Protein AF-A0A925AZR2-F1 (afdb_monomer_lite)

Sequence (250 aa):
MRPSFVAVFFSLTGCTANLPIDEETVVTCSRDAECPNGLICVNGQRCAAAERVDTAGLTLSTPADQALLPIAEPVVFAWSGVAGALRYHLVVATDGGFIDTVIDTRELTTSYTSNLPEGTYYWRVVSDLTDSSAVNQTRRFGVVSDAIYVYCADQDCRSADDNLGTAALPFKTISRAISAALGSGATTVRVAKRPNDMPYDEPIYVQPGFTLSGGYTSDFASQSGRTSVALADIALSAAFIVRPSWVEHF

Secondary structure (DSSP, 8-state):
----------------S---S-S-------TT-PPGGG-EEETTTEEE-------TT--EEESPTTEEEETTS-EEEEEPPPTT--EEEEEEESSTTS-SEEEEEEEE-SEEEE---SEEEEEEEEEEETTEEEEPPPEEEEEESSEEEE---SS-TTS-----SSSSS-BS-HHHHHHHHHHHT--EEEEEPPGGG--B-S-----TT-EEEEEE-TTSS-B-SS-EEEGGGS-TT----B-TTTTS--

Foldseek 3Di:
DDDDDDDDDDDDPDDDDDDDPPDDPFPQADPPRDDPPQFDQDPRTHTDRPPPLPLPWKDWDPPDFLAEAELVDKGKTFITDRPQFQKKWKWKAQDPVSPHTPDTDIRHDGMDIGRDPFGKMKMWMWTDHPVDIDIDDIGMYGYDHQEFEEDDQDPDLPPDQSFNRGLVGHRSAPQVSQVNSVRHVHQEYEYAAYPPQDWRQDFDFHDQSHKYFYQAHSSSPDGDAPTIDRCVPPDRDDGDTGTNPPHPDD

Radius of gyration: 31.49 Å; chains: 1; bounding box: 114×40×61 Å

pLDDT: mean 75.31, std 21.16, range [29.69, 98.12]

Structure (mmCIF, N/CA/C/O backbone):
data_AF-A0A925AZR2-F1
#
_entry.id   AF-A0A925AZR2-F1
#
loop_
_atom_site.group_PDB
_atom_site.id
_atom_site.type_symbol
_atom_site.label_atom_id
_atom_site.label_alt_id
_atom_site.label_comp_id
_atom_site.label_asym_id
_atom_site.label_entity_id
_atom_site.label_seq_id
_atom_site.pdbx_PDB_ins_code
_atom_site.Cartn_x
_atom_site.Cartn_y
_atom_site.Cartn_z
_atom_site.occupancy
_atom_site.B_iso_or_equiv
_atom_site.auth_seq_id
_atom_site.auth_comp_id
_atom_site.auth_asym_id
_atom_site.auth_atom_id
_atom_site.pdbx_PDB_model_num
ATOM 1 N N . MET A 1 1 ? 93.994 -7.604 -21.883 1.00 34.97 1 MET A N 1
ATOM 2 C CA . MET A 1 1 ? 93.260 -8.728 -21.263 1.00 34.97 1 MET A CA 1
ATOM 3 C C . MET A 1 1 ? 91.776 -8.525 -21.515 1.00 34.97 1 MET A C 1
ATOM 5 O O . MET A 1 1 ? 91.244 -7.503 -21.115 1.00 34.97 1 MET A O 1
ATOM 9 N N . ARG A 1 2 ? 91.143 -9.450 -22.239 1.00 38.38 2 ARG A N 1
ATOM 10 C CA . ARG A 1 2 ? 89.685 -9.584 -22.373 1.00 38.38 2 ARG A CA 1
ATOM 11 C C . ARG A 1 2 ? 89.293 -10.890 -21.680 1.00 38.38 2 ARG A C 1
ATOM 13 O O . ARG A 1 2 ? 90.005 -11.869 -21.905 1.00 38.38 2 ARG A O 1
ATOM 20 N N . PRO A 1 3 ? 88.164 -10.954 -20.965 1.00 35.25 3 PRO A N 1
ATOM 21 C CA . PRO A 1 3 ? 87.430 -12.196 -20.836 1.00 35.25 3 PRO A CA 1
ATOM 22 C C . PRO A 1 3 ? 86.113 -12.108 -21.612 1.00 35.25 3 PRO A C 1
ATOM 24 O O . PRO A 1 3 ? 85.343 -11.157 -21.493 1.00 35.25 3 PRO A O 1
ATOM 27 N N . SER A 1 4 ? 85.898 -13.124 -22.436 1.00 41.03 4 SER A N 1
ATOM 28 C CA . SER A 1 4 ? 84.618 -13.481 -23.033 1.00 41.03 4 SER A CA 1
ATOM 29 C C . SER A 1 4 ? 83.706 -14.071 -21.956 1.00 41.03 4 SER A C 1
ATOM 31 O O . SER A 1 4 ? 84.179 -14.889 -21.170 1.00 41.03 4 SER A O 1
ATOM 33 N N . PHE A 1 5 ? 82.411 -13.743 -21.957 1.00 33.47 5 PHE A N 1
ATOM 34 C CA . PHE A 1 5 ? 81.408 -14.496 -21.198 1.00 33.47 5 PHE A CA 1
ATOM 35 C C . PHE A 1 5 ? 80.177 -14.810 -22.058 1.00 33.47 5 PHE A C 1
ATOM 37 O O . PHE A 1 5 ? 79.386 -13.948 -22.419 1.00 33.47 5 PHE A O 1
ATOM 44 N N . VAL A 1 6 ? 80.152 -16.085 -22.447 1.00 31.80 6 VAL A N 1
ATOM 45 C CA . VAL A 1 6 ? 79.048 -17.037 -22.638 1.00 31.80 6 VAL A CA 1
ATOM 46 C C . VAL A 1 6 ? 77.620 -16.477 -22.569 1.00 31.80 6 VAL A C 1
ATOM 48 O O . VAL A 1 6 ? 77.141 -16.075 -21.513 1.00 31.80 6 VAL A O 1
ATOM 51 N N . ALA A 1 7 ? 76.907 -16.588 -23.693 1.00 37.38 7 ALA A N 1
ATOM 52 C CA . ALA A 1 7 ? 75.453 -16.539 -23.742 1.00 37.38 7 ALA A CA 1
ATOM 53 C C . ALA A 1 7 ? 74.874 -17.846 -23.182 1.00 37.38 7 ALA A C 1
ATOM 55 O O . ALA A 1 7 ? 75.213 -18.931 -23.657 1.00 37.38 7 ALA A O 1
ATOM 56 N N . VAL A 1 8 ? 73.983 -17.738 -22.198 1.00 31.69 8 VAL A N 1
ATOM 57 C CA . VAL A 1 8 ? 73.139 -18.849 -21.755 1.00 31.69 8 VAL A CA 1
ATOM 58 C C . VAL A 1 8 ? 71.724 -18.564 -22.247 1.00 31.69 8 VAL A C 1
ATOM 60 O O . VAL A 1 8 ? 71.055 -17.662 -21.752 1.00 31.69 8 VAL A O 1
ATOM 63 N N . PHE A 1 9 ? 71.282 -19.330 -23.243 1.00 34.16 9 PHE A N 1
ATOM 64 C CA . PHE A 1 9 ? 69.873 -19.425 -23.603 1.00 34.16 9 PHE A CA 1
ATOM 65 C C . PHE A 1 9 ? 69.198 -20.389 -22.629 1.00 34.16 9 PHE A C 1
ATOM 67 O O . PHE A 1 9 ? 69.491 -21.584 -22.649 1.00 34.16 9 PHE A O 1
ATOM 74 N N . PHE A 1 10 ? 68.272 -19.883 -21.816 1.00 31.95 10 PHE A N 1
ATOM 75 C CA . PHE A 1 10 ? 67.222 -20.713 -21.238 1.00 31.95 10 PHE A CA 1
ATOM 76 C C . PHE A 1 10 ? 65.893 -20.361 -21.898 1.00 31.95 10 PHE A C 1
ATOM 78 O O . PHE A 1 10 ? 65.351 -19.270 -21.750 1.00 31.95 10 PHE A O 1
ATOM 85 N N . SER A 1 11 ? 65.422 -21.330 -22.677 1.00 44.34 11 SER A N 1
ATOM 86 C CA . SER A 1 11 ? 64.046 -21.476 -23.117 1.00 44.34 11 SER A CA 1
ATOM 87 C C . SER A 1 11 ? 63.155 -21.719 -21.902 1.00 44.34 11 SER A C 1
ATOM 89 O O . SER A 1 11 ? 63.442 -22.625 -21.122 1.00 44.34 11 SER A O 1
ATOM 91 N N . LEU A 1 12 ? 62.081 -20.932 -21.823 1.00 35.31 12 LEU A N 1
ATOM 92 C CA . LEU A 1 12 ? 60.767 -21.146 -21.199 1.00 35.31 12 LEU A CA 1
ATOM 93 C C . LEU A 1 12 ? 60.331 -19.827 -20.561 1.00 35.31 12 LEU A C 1
ATOM 95 O O . LEU A 1 12 ? 60.730 -19.464 -19.458 1.00 35.31 12 LEU A O 1
ATOM 99 N N . THR A 1 13 ? 59.521 -19.103 -21.326 1.00 40.88 13 THR A N 1
ATOM 100 C CA . THR A 1 13 ? 58.926 -17.801 -21.031 1.00 40.88 13 THR A CA 1
ATOM 101 C C . THR A 1 13 ? 57.884 -17.936 -19.914 1.00 40.88 13 THR A C 1
ATOM 103 O O . THR A 1 13 ? 56.682 -17.904 -20.147 1.00 40.88 13 THR A O 1
ATOM 106 N N . GLY A 1 14 ? 5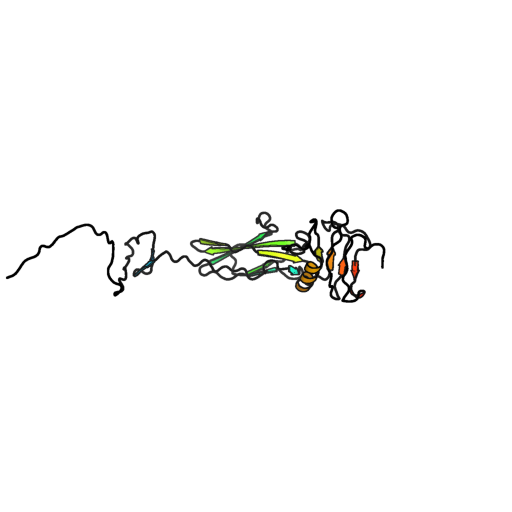8.353 -18.152 -18.688 1.00 31.89 14 GLY A N 1
ATOM 107 C CA . GLY A 1 14 ? 57.585 -18.007 -17.457 1.00 31.89 14 GLY A CA 1
ATOM 108 C C . GLY A 1 14 ? 58.053 -16.747 -16.745 1.00 31.89 14 GLY A C 1
ATOM 109 O O . GLY A 1 14 ? 59.074 -16.762 -16.064 1.00 31.89 14 GLY A O 1
ATOM 110 N N . CYS A 1 15 ? 57.338 -15.638 -16.927 1.00 30.27 15 CYS A N 1
ATOM 111 C CA . CYS A 1 15 ? 57.591 -14.421 -16.165 1.00 30.27 15 CYS A CA 1
ATOM 112 C C . CYS A 1 15 ? 57.165 -14.637 -14.710 1.00 30.27 15 CYS A C 1
ATOM 114 O O . CYS A 1 15 ? 55.981 -14.574 -14.389 1.00 30.27 15 CYS A O 1
ATOM 116 N N . THR A 1 16 ? 58.132 -14.815 -13.815 1.00 34.38 16 THR A N 1
ATOM 117 C CA . THR A 1 16 ? 57.958 -14.455 -12.408 1.00 34.38 16 THR A CA 1
ATOM 118 C C . THR A 1 16 ? 59.068 -13.517 -11.961 1.00 34.38 16 THR A C 1
ATOM 120 O O . THR A 1 16 ? 60.233 -13.900 -11.916 1.00 34.38 16 THR A O 1
ATOM 123 N N . ALA A 1 17 ? 58.605 -12.341 -11.540 1.00 37.72 17 ALA A N 1
ATOM 124 C CA . ALA A 1 17 ? 59.130 -11.467 -10.498 1.00 37.72 17 ALA A CA 1
ATOM 125 C C . ALA A 1 17 ? 60.172 -10.382 -10.841 1.00 37.72 17 ALA A C 1
ATOM 127 O O . ALA A 1 17 ? 61.294 -10.639 -11.260 1.00 37.72 17 ALA A O 1
ATOM 128 N N . ASN A 1 18 ? 59.755 -9.172 -10.444 1.00 43.28 18 ASN A N 1
ATOM 129 C CA . ASN A 1 18 ? 60.517 -8.006 -10.003 1.00 43.28 18 ASN A CA 1
ATOM 130 C C . ASN A 1 18 ? 61.401 -7.281 -11.019 1.00 43.28 18 ASN A C 1
ATOM 132 O O . ASN A 1 18 ? 62.609 -7.488 -11.090 1.00 43.28 18 ASN A O 1
ATOM 136 N N . LEU A 1 19 ? 60.788 -6.286 -11.666 1.00 37.66 19 LEU A N 1
ATOM 137 C CA . LEU A 1 19 ? 61.475 -5.105 -12.180 1.00 37.66 19 LEU A CA 1
ATOM 138 C C . LEU A 1 19 ? 60.847 -3.830 -11.584 1.00 37.66 19 LEU A C 1
ATOM 140 O O . LEU A 1 19 ? 59.671 -3.852 -11.212 1.00 37.66 19 LEU A O 1
ATOM 144 N N . PRO A 1 20 ? 61.646 -2.761 -11.409 1.00 31.97 20 PRO A N 1
ATOM 145 C CA . PRO A 1 20 ? 61.254 -1.562 -10.682 1.00 31.97 20 PRO A CA 1
ATOM 146 C C . PRO A 1 20 ? 60.180 -0.769 -11.436 1.00 31.97 20 PRO A C 1
ATOM 148 O O . PRO A 1 20 ? 60.161 -0.723 -12.662 1.00 31.97 20 PRO A O 1
ATOM 151 N N . ILE A 1 21 ? 59.289 -0.163 -10.655 1.00 41.38 21 ILE A N 1
ATOM 152 C CA . ILE A 1 21 ? 58.216 0.752 -11.056 1.00 41.38 21 ILE A CA 1
ATOM 153 C C . ILE A 1 21 ? 58.784 2.027 -11.689 1.00 41.38 21 ILE A C 1
ATOM 155 O O . ILE A 1 21 ? 58.899 3.026 -11.002 1.00 41.38 21 ILE A O 1
ATOM 159 N N . ASP A 1 22 ? 59.162 1.975 -12.963 1.00 36.53 22 ASP A N 1
ATOM 160 C CA . ASP A 1 22 ? 59.294 3.140 -13.849 1.00 36.53 22 ASP A CA 1
ATOM 161 C C . ASP A 1 22 ? 59.435 2.644 -15.298 1.00 36.53 22 ASP A C 1
ATOM 163 O O . ASP A 1 22 ? 60.533 2.476 -15.814 1.00 36.53 22 ASP A O 1
ATOM 167 N N . GLU A 1 23 ? 58.302 2.285 -15.902 1.00 38.81 23 GLU A N 1
ATOM 168 C CA . GLU A 1 23 ? 57.926 2.513 -17.307 1.00 38.81 23 GLU A CA 1
ATOM 169 C C . GLU A 1 23 ? 56.678 1.675 -17.619 1.00 38.81 23 GLU A C 1
ATOM 171 O O . GLU A 1 23 ? 56.595 0.471 -17.368 1.00 38.81 23 GLU A O 1
ATOM 176 N N . GLU A 1 24 ? 55.664 2.361 -18.128 1.00 43.19 24 GLU A N 1
ATOM 177 C CA . GLU A 1 24 ? 54.333 1.872 -18.456 1.00 43.19 24 GLU A CA 1
ATOM 178 C C . GLU A 1 24 ? 54.406 0.752 -19.508 1.00 43.19 24 GLU A C 1
ATOM 180 O O . GLU A 1 24 ? 54.398 0.984 -20.716 1.00 43.19 24 GLU A O 1
ATOM 185 N N . THR A 1 25 ? 54.494 -0.502 -19.058 1.00 41.38 25 THR A N 1
ATOM 186 C CA . THR A 1 25 ? 54.399 -1.667 -19.943 1.00 41.38 25 THR A CA 1
ATOM 187 C C . THR A 1 25 ? 52.932 -1.854 -20.319 1.00 41.38 25 THR A C 1
ATOM 189 O O . THR A 1 25 ? 52.180 -2.587 -19.678 1.00 41.38 25 THR A O 1
ATOM 192 N N . VAL A 1 26 ? 52.498 -1.140 -21.359 1.00 44.09 26 VAL A N 1
ATOM 193 C CA . VAL A 1 26 ? 51.196 -1.353 -21.994 1.00 44.09 26 VAL A CA 1
ATOM 194 C C . VAL A 1 26 ? 51.211 -2.751 -22.605 1.00 44.09 26 VAL A C 1
ATOM 196 O O . VAL A 1 26 ? 51.826 -2.988 -23.643 1.00 44.09 26 VAL A O 1
ATOM 199 N N . VAL A 1 27 ? 50.560 -3.705 -21.940 1.00 46.31 27 VAL A N 1
ATOM 200 C CA . VAL A 1 27 ? 50.315 -5.038 -22.496 1.00 46.31 27 VAL A CA 1
ATOM 201 C C . VAL A 1 27 ? 49.337 -4.875 -23.661 1.00 46.31 27 VAL A C 1
ATOM 203 O O . VAL A 1 27 ? 48.125 -4.813 -23.460 1.00 46.31 27 VAL A O 1
ATOM 206 N N . THR A 1 28 ? 49.861 -4.773 -24.882 1.00 48.91 28 THR A N 1
ATOM 207 C CA . THR A 1 28 ? 49.059 -4.734 -26.107 1.00 48.91 28 THR A CA 1
ATOM 208 C C . THR A 1 28 ? 48.456 -6.114 -26.352 1.00 48.91 28 THR A C 1
ATOM 210 O O . THR A 1 28 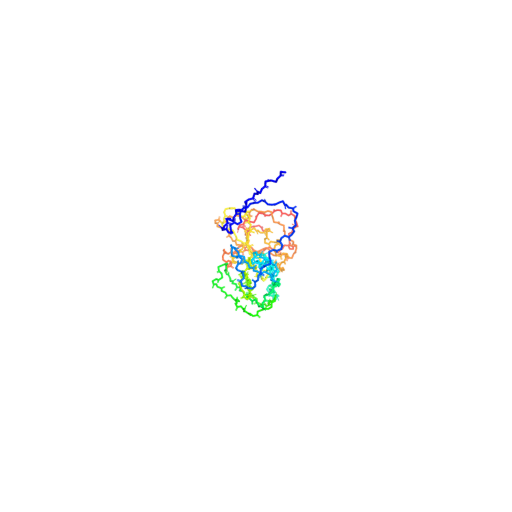? 49.115 -7.045 -26.810 1.00 48.91 28 THR A O 1
ATOM 213 N N . CYS A 1 29 ? 47.182 -6.278 -26.012 1.00 57.12 29 CYS A N 1
ATOM 214 C CA . CYS A 1 29 ? 46.428 -7.467 -26.385 1.00 57.12 29 CYS A CA 1
ATOM 215 C C . CYS A 1 29 ? 45.926 -7.316 -27.833 1.00 57.12 29 CYS A C 1
ATOM 217 O O . CYS A 1 29 ? 45.324 -6.308 -28.196 1.00 57.12 29 CYS A O 1
ATOM 219 N N . SER A 1 30 ? 46.210 -8.305 -28.684 1.00 57.34 30 SER A N 1
ATOM 220 C CA . SER A 1 30 ? 45.640 -8.405 -30.036 1.00 57.34 30 SER A CA 1
ATOM 221 C C . SER A 1 30 ? 44.310 -9.161 -29.983 1.00 57.34 30 SER A C 1
ATOM 223 O O . SER A 1 30 ? 44.065 -9.900 -29.033 1.00 57.34 30 SER A O 1
ATOM 225 N N . ARG A 1 31 ? 43.472 -9.031 -31.021 1.00 53.44 31 ARG A N 1
ATOM 226 C CA . ARG A 1 31 ? 42.186 -9.747 -31.161 1.00 53.44 31 ARG A CA 1
ATOM 227 C C . ARG A 1 31 ? 42.306 -11.275 -31.018 1.00 53.44 31 ARG A C 1
ATOM 229 O O . ARG A 1 31 ? 41.309 -11.912 -30.704 1.00 53.44 31 ARG A O 1
ATOM 236 N N . ASP A 1 32 ? 43.516 -11.810 -31.189 1.00 52.03 32 ASP A N 1
ATOM 237 C CA . ASP A 1 32 ? 43.836 -13.241 -31.142 1.00 52.03 32 ASP A CA 1
ATOM 238 C C . ASP A 1 32 ? 44.660 -13.659 -29.903 1.00 52.03 32 ASP A C 1
ATOM 240 O O . ASP A 1 32 ? 45.053 -14.817 -29.787 1.00 52.03 32 ASP A O 1
ATOM 244 N N . ALA A 1 33 ? 44.968 -12.733 -28.983 1.00 56.75 33 ALA A N 1
ATOM 245 C CA . ALA A 1 33 ? 45.729 -13.029 -27.768 1.00 56.75 33 ALA A CA 1
ATOM 246 C C . ALA A 1 33 ? 44.784 -13.193 -26.568 1.00 56.75 33 ALA A C 1
ATOM 248 O O . ALA A 1 33 ? 44.147 -12.236 -26.125 1.00 56.75 33 ALA A O 1
ATOM 249 N N . GLU A 1 34 ? 44.710 -14.410 -26.030 1.00 59.94 34 GLU A N 1
ATOM 250 C CA . GLU A 1 34 ? 43.922 -14.729 -24.839 1.00 59.94 34 GLU A CA 1
ATOM 251 C C . GLU A 1 34 ? 44.525 -14.038 -23.609 1.00 59.94 34 GLU A C 1
ATOM 253 O O . GLU A 1 34 ? 45.669 -14.287 -23.221 1.00 59.94 34 GLU A O 1
ATOM 258 N N . CYS A 1 35 ? 43.758 -13.147 -22.980 1.00 63.19 35 CYS A N 1
ATOM 259 C CA . CYS A 1 35 ? 44.166 -12.563 -21.712 1.00 63.19 35 CYS A CA 1
ATOM 260 C C . CYS A 1 35 ? 44.113 -13.646 -20.609 1.00 63.19 35 CYS A C 1
ATOM 262 O O . CYS A 1 35 ? 43.113 -14.362 -20.489 1.00 63.19 35 CYS A O 1
ATOM 264 N N . PRO A 1 36 ? 45.156 -13.779 -19.772 1.00 64.56 36 PRO A N 1
ATOM 265 C CA . PRO A 1 36 ? 45.187 -14.781 -18.712 1.00 64.56 36 PRO A CA 1
ATOM 266 C C . PRO A 1 36 ? 44.113 -14.516 -17.647 1.00 64.56 36 PRO A C 1
ATOM 268 O O . PRO A 1 36 ? 43.685 -13.381 -17.442 1.00 64.56 36 PRO A O 1
ATOM 271 N N . ASN A 1 37 ? 43.708 -15.569 -16.930 1.00 66.06 37 ASN A N 1
ATOM 272 C CA . ASN A 1 37 ? 42.769 -15.502 -15.799 1.00 66.06 37 ASN A CA 1
ATOM 273 C C . ASN A 1 37 ? 41.364 -14.957 -16.138 1.00 66.06 37 ASN A C 1
ATOM 275 O O . ASN A 1 37 ? 40.723 -14.343 -15.288 1.00 66.06 37 ASN A O 1
ATOM 279 N N . GLY A 1 38 ? 40.871 -15.185 -17.363 1.00 62.88 38 GLY A N 1
ATOM 280 C CA . GLY A 1 38 ? 39.491 -14.846 -17.749 1.00 62.88 38 GLY A CA 1
ATOM 281 C C . GLY A 1 38 ? 39.222 -13.348 -17.939 1.00 62.88 38 GLY A C 1
ATOM 282 O O . GLY A 1 38 ? 38.072 -12.916 -17.888 1.00 62.88 38 GLY A O 1
ATOM 283 N N . LEU A 1 39 ? 40.272 -12.549 -18.128 1.00 67.44 39 LEU A N 1
ATOM 284 C CA . LEU A 1 39 ? 40.182 -11.130 -18.479 1.00 67.44 39 LEU A CA 1
ATOM 285 C C . LEU A 1 39 ? 39.824 -10.969 -19.973 1.00 67.44 39 LEU A C 1
ATOM 287 O O . LEU A 1 39 ? 40.023 -11.891 -20.762 1.00 67.44 39 LEU A O 1
ATOM 291 N N . ILE A 1 40 ? 39.329 -9.797 -20.381 1.00 70.12 40 ILE A N 1
ATOM 292 C CA . ILE A 1 40 ? 39.042 -9.478 -21.791 1.00 70.12 40 ILE A CA 1
ATOM 293 C C . ILE A 1 40 ? 39.955 -8.361 -22.304 1.00 70.12 40 ILE A C 1
ATOM 295 O O . ILE A 1 40 ? 40.368 -7.472 -21.556 1.00 70.12 40 ILE A O 1
ATOM 299 N N . CYS A 1 41 ? 40.259 -8.398 -23.601 1.00 66.19 41 CYS A N 1
ATOM 300 C CA . CYS A 1 41 ? 41.019 -7.349 -24.269 1.00 66.19 41 CYS A CA 1
ATOM 301 C C . CYS A 1 41 ? 40.115 -6.146 -24.581 1.00 66.19 41 CYS A C 1
ATOM 303 O O . CYS A 1 41 ? 39.207 -6.239 -25.407 1.00 66.19 41 CYS A O 1
ATOM 305 N N . VAL A 1 42 ? 40.365 -5.003 -23.939 1.00 67.31 42 VAL A N 1
ATOM 306 C CA . VAL A 1 42 ? 39.595 -3.764 -24.125 1.00 67.31 42 VAL A CA 1
ATOM 307 C C . VAL A 1 42 ? 40.290 -2.885 -25.165 1.00 67.31 42 VAL A C 1
ATOM 309 O O . VAL A 1 42 ? 41.453 -2.512 -24.996 1.00 67.31 42 VAL A O 1
ATOM 312 N N . ASN A 1 43 ? 39.575 -2.559 -26.249 1.00 62.00 43 ASN A N 1
ATOM 313 C CA . ASN A 1 43 ? 40.016 -1.688 -27.352 1.00 62.00 43 ASN A CA 1
ATOM 314 C C . ASN A 1 43 ? 41.373 -2.053 -27.991 1.00 62.00 43 ASN A C 1
ATOM 316 O O . ASN A 1 43 ? 42.009 -1.199 -28.599 1.00 62.00 43 ASN A O 1
ATOM 320 N N . GLY A 1 44 ? 41.828 -3.307 -27.874 1.00 63.56 44 GLY A N 1
ATOM 321 C CA . GLY A 1 44 ? 43.111 -3.751 -28.439 1.00 63.56 44 GLY A CA 1
ATOM 322 C C . GLY A 1 44 ? 44.345 -3.187 -27.726 1.00 63.56 44 GLY A C 1
ATOM 323 O O . GLY A 1 44 ? 45.429 -3.161 -28.305 1.00 63.56 44 GLY A O 1
ATOM 324 N N . GLN A 1 45 ? 44.184 -2.668 -26.503 1.00 58.38 45 GLN A N 1
ATOM 325 C CA . GLN A 1 45 ? 45.246 -1.926 -25.813 1.00 58.38 45 GLN A CA 1
ATOM 326 C C . GLN A 1 45 ? 45.530 -2.411 -24.390 1.00 58.38 45 GLN A C 1
ATOM 328 O O . GLN A 1 45 ? 46.632 -2.177 -23.905 1.00 58.38 45 GLN A O 1
ATOM 333 N N . ARG A 1 46 ? 44.577 -3.067 -23.710 1.00 71.19 46 ARG A N 1
ATOM 334 C CA . ARG A 1 46 ? 44.781 -3.570 -22.340 1.00 71.19 46 ARG A CA 1
ATOM 335 C C . ARG A 1 46 ? 43.908 -4.779 -22.007 1.00 71.19 46 ARG A C 1
ATOM 337 O O . ARG A 1 46 ? 42.736 -4.809 -22.375 1.00 71.19 46 ARG A O 1
ATOM 344 N N . CYS A 1 47 ? 44.453 -5.726 -21.244 1.00 68.56 47 CYS A N 1
ATOM 345 C CA . CYS A 1 47 ? 43.662 -6.761 -20.575 1.00 68.56 47 CYS A CA 1
ATOM 346 C C . CYS A 1 47 ? 43.051 -6.175 -19.298 1.00 68.56 47 CYS A C 1
ATOM 348 O O . CYS A 1 47 ? 43.777 -5.750 -18.400 1.00 68.56 47 CYS A O 1
ATOM 350 N N . ALA A 1 48 ? 41.726 -6.156 -19.211 1.00 65.69 48 ALA A N 1
ATOM 351 C CA . ALA A 1 48 ? 41.001 -5.745 -18.015 1.00 65.69 48 ALA A CA 1
ATOM 352 C C . ALA A 1 48 ? 40.022 -6.848 -17.615 1.00 65.69 48 ALA A C 1
ATOM 354 O O . ALA A 1 48 ? 39.629 -7.671 -18.447 1.00 65.69 48 ALA A O 1
ATOM 355 N N . ALA A 1 49 ? 39.603 -6.869 -16.347 1.00 62.56 49 ALA A N 1
ATOM 356 C CA . ALA A 1 49 ? 38.400 -7.619 -16.007 1.00 62.56 49 ALA A CA 1
ATOM 357 C C . ALA A 1 49 ? 37.303 -7.120 -16.947 1.00 62.56 49 ALA A C 1
ATOM 359 O O . ALA A 1 49 ? 37.277 -5.914 -17.212 1.00 62.56 49 ALA A O 1
ATOM 360 N N . ALA A 1 50 ? 36.460 -8.018 -17.480 1.00 57.91 50 ALA A N 1
ATOM 361 C CA . ALA A 1 50 ? 35.247 -7.576 -18.155 1.00 57.91 50 ALA A CA 1
ATOM 362 C C . ALA A 1 50 ? 34.639 -6.530 -17.240 1.00 57.91 50 ALA A C 1
ATOM 364 O O . ALA A 1 50 ? 34.399 -6.835 -16.067 1.00 57.91 50 ALA A O 1
ATOM 365 N N . GLU A 1 51 ? 34.588 -5.284 -17.722 1.00 53.25 51 GLU A N 1
ATOM 366 C CA . GLU A 1 51 ? 34.041 -4.190 -16.947 1.00 53.25 51 GLU A CA 1
ATOM 367 C C . GLU A 1 51 ? 32.668 -4.710 -16.587 1.00 53.25 51 GLU A C 1
ATOM 369 O O . GLU A 1 51 ? 31.848 -4.964 -17.473 1.00 53.25 51 GLU A O 1
ATOM 374 N N . ARG A 1 52 ? 32.481 -5.063 -15.308 1.00 49.62 52 ARG A N 1
ATOM 375 C CA . ARG A 1 52 ? 31.152 -5.382 -14.832 1.00 49.62 52 ARG A CA 1
ATOM 376 C C . ARG A 1 52 ? 30.411 -4.130 -15.225 1.00 49.62 52 ARG A C 1
ATOM 378 O O . ARG A 1 52 ? 30.763 -3.068 -14.716 1.00 49.62 52 ARG A O 1
ATOM 385 N N . VAL A 1 53 ? 29.492 -4.242 -16.187 1.00 46.97 53 VAL A N 1
ATOM 386 C CA . VAL A 1 53 ? 28.462 -3.228 -16.354 1.00 46.97 53 VAL A CA 1
ATOM 387 C C . VAL A 1 53 ? 28.009 -3.014 -14.932 1.00 46.97 53 VAL A C 1
ATOM 389 O O . VAL A 1 53 ? 27.590 -3.979 -14.288 1.00 46.97 53 VAL A O 1
ATOM 392 N N . ASP A 1 54 ? 28.303 -1.839 -14.387 1.00 48.03 54 ASP A N 1
ATOM 393 C CA . ASP A 1 54 ? 28.025 -1.588 -12.994 1.00 48.03 54 ASP A CA 1
ATOM 394 C C . ASP A 1 54 ? 26.503 -1.566 -12.917 1.00 48.03 54 ASP A C 1
ATOM 396 O O . ASP A 1 54 ? 25.842 -0.578 -13.221 1.00 48.03 54 ASP A O 1
ATOM 400 N N . THR A 1 55 ? 25.918 -2.733 -12.643 1.00 48.81 55 THR A N 1
ATOM 401 C CA . THR A 1 55 ? 24.476 -2.939 -12.540 1.00 48.81 55 THR A CA 1
ATOM 402 C C . THR A 1 55 ? 23.926 -2.239 -11.296 1.00 48.81 55 THR A C 1
ATOM 404 O O . THR A 1 55 ? 22.729 -2.318 -11.021 1.00 48.81 55 THR A O 1
ATOM 407 N N . ALA A 1 56 ? 24.768 -1.517 -10.547 1.00 58.62 56 ALA A N 1
ATOM 408 C CA . ALA A 1 56 ? 24.367 -0.532 -9.560 1.00 58.62 56 ALA A CA 1
ATOM 409 C C . ALA A 1 56 ? 23.738 0.692 -10.254 1.00 58.62 56 ALA A C 1
ATOM 411 O O . ALA A 1 56 ? 24.345 1.750 -10.375 1.00 58.62 56 ALA A O 1
ATOM 412 N N . GLY A 1 57 ? 22.502 0.554 -10.734 1.00 67.12 57 GLY A N 1
ATOM 413 C CA . GLY A 1 57 ? 21.840 1.662 -11.431 1.00 67.12 57 GLY A CA 1
ATOM 414 C C . GLY A 1 57 ? 20.322 1.678 -11.372 1.00 67.12 57 GLY A C 1
ATOM 415 O O . GLY A 1 57 ? 19.729 2.745 -11.530 1.00 67.12 57 GLY A O 1
ATOM 416 N N . LEU A 1 58 ? 19.670 0.538 -11.121 1.00 85.00 58 LEU A N 1
ATOM 417 C CA . LEU A 1 58 ? 18.216 0.510 -11.007 1.00 85.00 58 LEU A CA 1
ATOM 418 C C . LEU A 1 58 ? 17.814 0.926 -9.591 1.00 85.00 58 LEU A C 1
ATOM 420 O O . LEU A 1 58 ? 18.097 0.232 -8.620 1.00 85.00 58 LEU A O 1
ATOM 424 N N . THR A 1 59 ? 17.109 2.045 -9.468 1.00 89.06 59 THR A N 1
ATOM 425 C CA . THR A 1 59 ? 16.553 2.574 -8.218 1.00 89.06 59 THR A CA 1
ATOM 426 C C . THR A 1 59 ? 15.060 2.778 -8.404 1.00 89.06 59 THR A C 1
ATOM 428 O O . THR A 1 59 ? 14.622 3.371 -9.386 1.00 89.06 59 THR A O 1
ATOM 431 N N . LEU A 1 60 ? 14.255 2.248 -7.487 1.00 93.06 60 LEU A N 1
ATOM 432 C CA . LEU A 1 60 ? 12.825 2.517 -7.483 1.00 93.06 60 LEU A CA 1
ATOM 433 C C . LEU A 1 60 ? 12.621 3.940 -6.949 1.00 93.06 60 LEU A C 1
ATOM 435 O O . LEU A 1 60 ? 13.276 4.353 -5.990 1.00 93.06 60 LEU A O 1
ATOM 439 N N . SER A 1 61 ? 11.741 4.715 -7.566 1.00 94.44 61 SER A N 1
ATOM 440 C CA . SER A 1 61 ? 11.475 6.102 -7.176 1.00 94.44 61 SER A CA 1
ATOM 441 C C . SER A 1 61 ? 10.111 6.198 -6.513 1.00 94.44 61 SER A C 1
ATOM 443 O O . SER A 1 61 ? 10.044 6.454 -5.311 1.00 94.44 61 SER A O 1
ATOM 445 N N . THR A 1 62 ? 9.046 5.889 -7.252 1.00 96.31 62 THR A N 1
ATOM 446 C CA . THR A 1 62 ? 7.670 5.884 -6.745 1.00 96.31 62 THR A CA 1
ATOM 447 C C . THR A 1 62 ? 6.976 4.569 -7.096 1.00 96.31 62 THR A C 1
ATOM 449 O O . THR A 1 62 ? 7.247 4.035 -8.168 1.00 96.31 62 THR A O 1
ATOM 452 N N . PRO A 1 63 ? 6.095 4.040 -6.233 1.00 96.44 63 PRO A N 1
ATOM 453 C CA . PRO A 1 63 ? 5.887 4.443 -4.840 1.00 96.44 63 PRO A CA 1
ATOM 454 C C . PRO A 1 63 ? 7.157 4.323 -3.975 1.00 96.44 63 PRO A C 1
ATOM 456 O O . PRO A 1 63 ? 8.031 3.483 -4.221 1.00 96.44 63 PRO A O 1
ATOM 459 N N . ALA A 1 64 ? 7.291 5.202 -2.977 1.00 94.06 64 ALA A N 1
ATOM 460 C CA . ALA A 1 64 ? 8.327 5.043 -1.958 1.00 94.06 64 ALA A CA 1
ATOM 461 C C . ALA A 1 64 ? 8.077 3.747 -1.171 1.00 94.06 64 ALA A C 1
ATOM 463 O O . ALA A 1 64 ? 6.941 3.268 -1.115 1.00 94.06 64 ALA A O 1
ATOM 464 N N . ASP A 1 65 ? 9.127 3.163 -0.591 1.00 93.12 65 ASP A N 1
ATOM 465 C CA . ASP A 1 65 ? 8.912 1.997 0.261 1.00 93.12 65 ASP A CA 1
ATOM 466 C C . ASP A 1 65 ? 8.056 2.383 1.471 1.00 93.12 65 ASP A C 1
ATOM 468 O O . ASP A 1 65 ? 8.231 3.454 2.052 1.00 93.12 65 ASP A O 1
ATOM 472 N N . GLN A 1 66 ? 7.101 1.519 1.796 1.00 91.94 66 GLN A N 1
ATOM 473 C CA . GLN A 1 66 ? 6.081 1.710 2.822 1.00 91.94 66 GLN A CA 1
ATOM 474 C C . GLN A 1 66 ? 5.185 2.946 2.634 1.00 91.94 66 GLN A C 1
ATOM 476 O O . GLN A 1 66 ? 4.555 3.404 3.587 1.00 91.94 66 GLN A O 1
ATOM 481 N N . ALA A 1 67 ? 5.084 3.481 1.413 1.00 93.12 67 ALA A N 1
ATOM 482 C CA . ALA A 1 67 ? 4.166 4.578 1.122 1.00 93.12 67 ALA A CA 1
ATOM 483 C C . ALA A 1 67 ? 2.701 4.168 1.343 1.00 93.12 67 ALA A C 1
ATOM 485 O O . ALA A 1 67 ? 2.319 3.030 1.070 1.00 93.12 67 ALA A O 1
ATOM 486 N N . LEU A 1 68 ? 1.876 5.125 1.767 1.00 93.88 68 LEU A N 1
ATOM 487 C CA . LEU A 1 68 ? 0.420 5.016 1.772 1.00 93.88 68 LEU A CA 1
ATOM 488 C C . LEU A 1 68 ? -0.153 6.018 0.785 1.00 93.88 68 LEU A C 1
ATOM 490 O O . LEU A 1 68 ? 0.060 7.221 0.929 1.00 93.88 68 LEU A O 1
ATOM 494 N N . LEU A 1 69 ? -0.851 5.509 -0.222 1.00 94.88 69 LEU A N 1
ATOM 495 C CA . LEU A 1 69 ? -1.382 6.296 -1.323 1.00 94.88 69 LEU A CA 1
ATOM 496 C C . LEU A 1 69 ? -2.914 6.347 -1.253 1.00 94.88 69 LEU A C 1
ATOM 498 O O . LEU A 1 69 ? -3.533 5.323 -0.948 1.00 94.88 69 LEU A O 1
ATOM 502 N N . PRO A 1 70 ? -3.535 7.497 -1.559 1.00 93.38 70 PRO A N 1
ATOM 503 C CA . PRO A 1 70 ? -4.985 7.596 -1.648 1.00 93.38 70 PRO A CA 1
ATOM 504 C C . PRO A 1 70 ? -5.506 6.831 -2.869 1.00 93.38 70 PRO A C 1
ATOM 506 O O . PRO A 1 70 ? -4.981 6.973 -3.970 1.00 93.38 70 PRO A O 1
ATOM 509 N N . ILE A 1 71 ? -6.596 6.082 -2.700 1.00 93.25 71 ILE A N 1
ATOM 510 C CA . ILE A 1 71 ? -7.271 5.350 -3.789 1.00 93.25 71 ILE A CA 1
ATOM 511 C C . ILE A 1 71 ? -7.850 6.274 -4.872 1.00 93.25 71 ILE A C 1
ATOM 513 O O . ILE A 1 71 ? -8.116 5.838 -5.988 1.00 93.25 71 ILE A O 1
ATOM 517 N N . ALA A 1 72 ? -8.081 7.546 -4.534 1.00 91.31 72 ALA A N 1
ATOM 518 C CA . ALA A 1 72 ? -8.642 8.536 -5.449 1.00 91.31 72 ALA A CA 1
ATOM 519 C C . ALA A 1 72 ? -7.691 8.891 -6.604 1.00 91.31 72 ALA A C 1
ATOM 521 O O . ALA A 1 72 ? -8.150 9.395 -7.626 1.00 91.31 72 ALA A O 1
ATOM 522 N N . GLU A 1 73 ? -6.395 8.609 -6.450 1.00 91.75 73 GLU A N 1
ATOM 523 C CA . GLU A 1 73 ? -5.367 8.928 -7.432 1.00 91.75 73 GLU A CA 1
ATOM 524 C C . GLU A 1 73 ? -4.750 7.652 -8.020 1.00 91.75 73 GLU A C 1
ATOM 526 O O . GLU A 1 73 ? -4.562 6.655 -7.313 1.00 91.75 73 GLU A O 1
ATOM 531 N N . PRO A 1 74 ? -4.386 7.660 -9.312 1.00 96.56 74 PRO A N 1
ATOM 532 C CA . PRO A 1 74 ? -3.693 6.535 -9.910 1.00 96.56 74 PRO A CA 1
ATOM 533 C C . PRO A 1 74 ? -2.295 6.372 -9.300 1.00 96.56 74 PRO A C 1
ATOM 535 O O . PRO A 1 74 ? -1.563 7.336 -9.064 1.00 96.56 74 PRO A O 1
ATOM 538 N N . VAL A 1 75 ? -1.872 5.124 -9.116 1.00 98.00 75 VAL A N 1
ATOM 539 C CA . VAL A 1 75 ? -0.533 4.805 -8.621 1.00 98.00 75 VAL A CA 1
ATOM 540 C C . VAL A 1 75 ? 0.477 4.990 -9.746 1.00 98.00 75 VAL A C 1
ATOM 542 O O . VAL A 1 75 ? 0.387 4.346 -10.795 1.00 98.00 75 VAL A O 1
ATOM 545 N N . VAL A 1 76 ? 1.463 5.859 -9.515 1.00 98.06 76 VAL A N 1
ATOM 546 C CA . VAL A 1 76 ? 2.570 6.108 -10.444 1.00 98.06 76 VAL A CA 1
ATOM 547 C C . VAL A 1 76 ? 3.792 5.306 -10.016 1.00 98.06 76 VAL A C 1
ATOM 549 O O . VAL A 1 76 ? 4.438 5.604 -9.007 1.00 98.06 76 VAL A O 1
ATOM 552 N N . PHE A 1 77 ? 4.134 4.312 -10.824 1.00 98.06 77 PHE A N 1
ATOM 553 C CA . PHE A 1 77 ? 5.375 3.563 -10.735 1.00 98.06 77 PHE A CA 1
ATOM 554 C C . PHE A 1 77 ? 6.457 4.278 -11.541 1.00 98.06 77 PHE A C 1
ATOM 556 O O . PHE A 1 77 ? 6.263 4.552 -12.724 1.00 98.06 77 PHE A O 1
ATOM 563 N N . ALA A 1 78 ? 7.594 4.571 -10.920 1.00 96.69 78 ALA A N 1
ATOM 564 C CA . ALA A 1 78 ? 8.737 5.197 -11.572 1.00 96.69 78 ALA A CA 1
ATOM 565 C C . ALA A 1 78 ? 10.049 4.646 -11.015 1.00 96.69 78 ALA A C 1
ATOM 567 O O . ALA A 1 78 ? 10.153 4.348 -9.822 1.00 96.69 78 ALA A O 1
ATOM 568 N N . TRP A 1 79 ? 11.052 4.520 -11.878 1.00 94.62 79 TRP A N 1
ATOM 569 C CA . TRP A 1 79 ? 12.382 4.017 -11.538 1.00 94.62 79 TRP A CA 1
ATOM 570 C C . TRP A 1 79 ? 13.461 4.692 -12.388 1.00 94.62 79 TRP A C 1
ATOM 572 O O . TRP A 1 79 ? 13.177 5.267 -13.440 1.00 94.62 79 TRP A O 1
ATOM 582 N N . SER A 1 80 ? 14.715 4.635 -11.942 1.00 90.94 80 SER A N 1
ATOM 583 C CA . SER A 1 80 ? 15.842 5.158 -12.716 1.00 90.94 80 SER A CA 1
ATOM 584 C C . SER A 1 80 ? 16.152 4.287 -13.929 1.00 90.94 80 SER A C 1
ATOM 586 O O . SER A 1 80 ? 16.044 3.060 -13.894 1.00 90.94 80 SER A O 1
ATOM 588 N N . GLY A 1 81 ? 16.575 4.943 -15.009 1.00 88.06 81 GLY A N 1
ATOM 589 C CA . GLY A 1 81 ? 17.103 4.254 -16.176 1.00 88.06 81 GLY A CA 1
ATOM 590 C C . GLY A 1 81 ? 18.457 3.605 -15.879 1.00 88.06 81 GLY A C 1
ATOM 591 O O . GLY A 1 81 ? 19.312 4.211 -15.238 1.00 88.06 81 GLY A O 1
ATOM 592 N N . VAL A 1 82 ? 18.660 2.391 -16.381 1.00 85.69 82 VAL A N 1
ATOM 593 C CA . VAL A 1 82 ? 19.934 1.671 -16.385 1.00 85.69 82 VAL A CA 1
ATOM 594 C C . VAL A 1 82 ? 20.588 1.848 -17.752 1.00 85.69 82 VAL A C 1
ATOM 596 O O . VAL A 1 82 ? 19.939 1.676 -18.786 1.00 85.69 82 VAL A O 1
ATOM 599 N N . ALA A 1 83 ? 21.875 2.197 -17.774 1.00 82.38 83 ALA A N 1
ATOM 600 C CA . ALA A 1 83 ? 22.626 2.312 -19.019 1.00 82.38 83 ALA A CA 1
ATOM 601 C C . ALA A 1 83 ? 22.637 0.965 -19.764 1.00 82.38 83 ALA A C 1
ATOM 603 O O . ALA A 1 83 ? 22.956 -0.068 -19.182 1.00 82.38 83 ALA A O 1
ATOM 604 N N . GLY A 1 84 ? 22.268 0.980 -21.046 1.00 79.00 84 GLY A N 1
ATOM 605 C CA . GLY A 1 84 ? 22.178 -0.229 -21.872 1.00 79.00 84 GLY A CA 1
ATOM 606 C C . GLY A 1 84 ? 20.866 -1.015 -21.745 1.00 79.00 84 GLY A C 1
ATOM 607 O O . GLY A 1 84 ? 20.663 -1.943 -22.522 1.00 79.00 84 GLY A O 1
ATOM 608 N N . ALA A 1 85 ? 19.954 -0.643 -20.837 1.00 83.25 85 ALA A N 1
ATOM 609 C CA . ALA A 1 85 ? 18.633 -1.268 -20.776 1.00 83.25 85 ALA A CA 1
ATOM 610 C C . ALA A 1 85 ? 17.763 -0.792 -21.935 1.00 83.25 85 ALA A C 1
ATOM 612 O O . ALA A 1 85 ? 17.531 0.408 -22.104 1.00 83.25 85 ALA A O 1
ATOM 613 N N . LEU A 1 86 ? 17.255 -1.747 -22.711 1.00 84.56 86 LEU A N 1
ATOM 614 C CA . LEU A 1 86 ? 16.332 -1.454 -23.805 1.00 84.56 86 LEU A CA 1
ATOM 615 C C . LEU A 1 86 ? 14.919 -1.238 -23.269 1.00 84.56 86 LEU A C 1
ATOM 617 O O . LEU A 1 86 ? 14.210 -0.340 -23.728 1.00 84.56 86 LEU A O 1
ATOM 621 N N . ARG A 1 87 ? 14.517 -2.075 -22.309 1.00 89.94 87 ARG A N 1
ATOM 622 C CA . ARG A 1 87 ? 13.152 -2.187 -21.792 1.00 89.94 87 ARG A CA 1
ATOM 623 C C . ARG A 1 87 ? 13.136 -2.646 -20.342 1.00 89.94 87 ARG A C 1
ATOM 625 O O . ARG A 1 87 ? 14.142 -3.107 -19.804 1.00 89.94 87 ARG A O 1
ATOM 632 N N . TYR A 1 88 ? 11.963 -2.526 -19.728 1.00 92.25 88 TYR A N 1
ATOM 633 C CA . TYR A 1 88 ? 11.727 -2.939 -18.351 1.00 92.25 88 TYR A CA 1
ATOM 634 C C . TYR A 1 88 ? 10.487 -3.820 -18.228 1.00 92.25 88 TYR A C 1
ATOM 636 O O . TYR A 1 88 ? 9.510 -3.680 -18.970 1.00 92.25 88 TYR A O 1
ATOM 644 N N . HIS A 1 89 ? 10.539 -4.704 -17.239 1.00 93.75 89 HIS A N 1
ATOM 645 C CA . HIS A 1 89 ? 9.449 -5.557 -16.794 1.00 93.75 89 HIS A CA 1
ATOM 646 C C . HIS A 1 89 ? 9.028 -5.135 -15.388 1.00 93.75 89 HIS A C 1
ATOM 648 O O . HIS A 1 89 ? 9.812 -5.230 -14.443 1.00 93.75 89 HIS A O 1
ATOM 654 N N . LEU A 1 90 ? 7.795 -4.650 -15.260 1.00 95.88 90 LEU A N 1
ATOM 655 C CA . LEU A 1 90 ? 7.166 -4.331 -13.983 1.00 95.88 90 LEU A CA 1
ATOM 656 C C . LEU A 1 90 ? 6.335 -5.524 -13.516 1.00 95.88 90 LEU A C 1
ATOM 658 O O . LEU A 1 90 ? 5.474 -6.008 -14.253 1.00 95.88 90 LEU A O 1
ATOM 662 N N . VAL A 1 91 ? 6.552 -5.930 -12.266 1.00 96.81 91 VAL A N 1
ATOM 663 C CA . VAL A 1 91 ? 5.702 -6.900 -11.572 1.00 96.81 91 VAL A CA 1
ATOM 664 C C . VAL A 1 91 ? 5.158 -6.260 -10.301 1.00 96.81 91 VAL A C 1
ATOM 666 O O . VAL A 1 91 ? 5.935 -5.759 -9.485 1.00 96.81 91 VAL A O 1
ATOM 669 N N . VAL A 1 92 ? 3.838 -6.304 -10.126 1.00 98.12 92 VAL A N 1
ATOM 670 C CA . VAL A 1 92 ? 3.131 -5.895 -8.905 1.00 98.12 92 VAL A CA 1
ATOM 671 C C . VAL A 1 92 ? 2.277 -7.062 -8.426 1.00 98.12 92 VAL A C 1
ATOM 673 O O . VAL A 1 92 ? 1.572 -7.679 -9.225 1.00 98.12 92 VAL A O 1
ATOM 676 N N . ALA A 1 93 ? 2.331 -7.361 -7.135 1.00 97.62 93 ALA A N 1
ATOM 677 C CA . ALA A 1 93 ? 1.629 -8.471 -6.502 1.00 97.62 93 ALA A CA 1
ATOM 678 C C . ALA A 1 93 ? 0.987 -8.048 -5.178 1.00 97.62 93 ALA A C 1
ATOM 680 O O . ALA A 1 93 ? 1.374 -7.036 -4.591 1.00 97.62 93 ALA A O 1
ATOM 681 N N . THR A 1 94 ? 0.019 -8.828 -4.702 1.00 96.62 94 THR A N 1
ATOM 682 C CA . THR A 1 94 ? -0.602 -8.640 -3.378 1.00 96.62 94 THR A CA 1
ATOM 683 C C . THR A 1 94 ? 0.162 -9.339 -2.253 1.00 96.62 94 THR A C 1
ATOM 685 O O . THR A 1 94 ? -0.130 -9.118 -1.080 1.00 96.62 94 THR A O 1
ATOM 688 N N . ASP A 1 95 ? 1.174 -10.140 -2.590 1.00 94.69 95 ASP A N 1
ATOM 689 C CA . ASP A 1 95 ? 2.046 -10.838 -1.648 1.00 94.69 95 ASP A CA 1
ATOM 690 C C . ASP A 1 95 ? 3.538 -10.593 -1.947 1.00 94.69 95 ASP A C 1
ATOM 692 O O . ASP A 1 95 ? 3.944 -10.331 -3.081 1.00 94.69 95 ASP A O 1
ATOM 696 N N . GLY A 1 96 ? 4.380 -10.705 -0.915 1.00 91.62 96 GLY A N 1
ATOM 697 C CA . GLY A 1 96 ? 5.825 -10.480 -1.039 1.00 91.62 96 GLY A CA 1
ATOM 698 C C . GLY A 1 96 ? 6.583 -11.579 -1.793 1.00 91.62 96 GLY A C 1
ATOM 699 O O . GLY A 1 96 ? 7.743 -11.378 -2.151 1.00 91.62 96 GLY A O 1
ATOM 700 N N . GLY A 1 97 ? 5.952 -12.730 -2.036 1.00 93.19 97 GLY A N 1
ATOM 701 C CA . GLY A 1 97 ? 6.491 -13.820 -2.848 1.00 93.19 97 GLY A CA 1
ATOM 702 C C . GLY A 1 97 ? 6.245 -13.641 -4.346 1.00 93.19 97 GLY A C 1
ATOM 703 O O . GLY A 1 97 ? 6.838 -14.378 -5.135 1.00 93.19 97 GLY A O 1
ATOM 704 N N . PHE A 1 98 ? 5.437 -12.649 -4.743 1.00 94.12 98 PHE A N 1
ATOM 705 C CA . PHE A 1 98 ? 4.980 -12.446 -6.119 1.00 94.12 98 PHE A CA 1
ATOM 706 C C . PHE A 1 98 ? 4.248 -13.673 -6.690 1.00 94.12 98 PHE A C 1
ATOM 708 O O . PHE A 1 98 ? 4.445 -14.023 -7.856 1.00 94.12 98 PHE A O 1
ATOM 715 N N . ILE A 1 99 ? 3.436 -14.336 -5.862 1.00 95.44 99 ILE A N 1
ATOM 716 C CA . ILE A 1 99 ? 2.595 -15.474 -6.257 1.00 95.44 99 ILE A CA 1
ATOM 717 C C . ILE A 1 99 ? 1.297 -14.958 -6.891 1.00 95.44 99 ILE A C 1
ATOM 719 O O . ILE A 1 99 ? 0.935 -15.384 -7.987 1.00 95.44 99 ILE A O 1
ATOM 723 N N . ASP A 1 100 ? 0.647 -13.996 -6.239 1.00 96.00 100 ASP A N 1
ATOM 724 C CA . ASP A 1 100 ? -0.608 -13.380 -6.663 1.00 96.00 100 ASP A CA 1
ATOM 725 C C . ASP A 1 100 ? -0.316 -12.047 -7.365 1.00 96.00 100 ASP A C 1
ATOM 727 O O . ASP A 1 100 ? -0.369 -10.958 -6.779 1.00 96.00 100 ASP A O 1
ATOM 731 N N . THR A 1 101 ? 0.054 -12.130 -8.644 1.00 97.12 101 THR A N 1
ATOM 732 C CA . THR A 1 101 ? 0.389 -10.958 -9.460 1.00 97.12 101 THR A CA 1
ATOM 733 C C . THR A 1 101 ? -0.862 -10.245 -9.972 1.00 97.12 101 THR A C 1
ATOM 735 O O . THR A 1 101 ? -1.775 -10.843 -10.538 1.00 97.12 101 THR A O 1
ATOM 738 N N . VAL A 1 102 ? -0.888 -8.923 -9.801 1.00 97.88 102 VAL A N 1
ATOM 739 C CA . VAL A 1 102 ? -1.956 -8.037 -10.296 1.00 97.88 102 VAL A CA 1
ATOM 740 C C . VAL A 1 102 ? -1.519 -7.225 -11.513 1.00 97.88 102 VAL A C 1
ATOM 742 O O . VAL A 1 102 ? -2.356 -6.814 -12.313 1.00 97.88 102 VAL A O 1
ATOM 745 N N . ILE A 1 103 ? -0.210 -7.002 -11.675 1.00 97.94 103 ILE A N 1
ATOM 746 C CA . ILE A 1 103 ? 0.392 -6.381 -12.861 1.00 97.94 103 ILE A CA 1
ATOM 747 C C . ILE A 1 103 ? 1.636 -7.191 -13.236 1.00 97.94 103 ILE A C 1
ATOM 749 O O . ILE A 1 103 ? 2.513 -7.403 -12.401 1.00 97.94 103 ILE A O 1
ATOM 753 N N . ASP A 1 104 ? 1.725 -7.600 -14.499 1.00 96.94 104 ASP A N 1
ATOM 754 C CA . ASP A 1 104 ? 2.898 -8.228 -15.115 1.00 96.94 104 ASP A CA 1
ATOM 755 C C . ASP A 1 104 ? 3.029 -7.649 -16.531 1.00 96.94 104 ASP A C 1
ATOM 757 O O . ASP A 1 104 ? 2.401 -8.120 -17.482 1.00 96.94 104 ASP A O 1
ATOM 761 N N . THR A 1 105 ? 3.783 -6.553 -16.651 1.00 96.31 105 THR A N 1
ATOM 762 C CA . THR A 1 105 ? 3.855 -5.761 -17.887 1.00 96.31 105 THR A CA 1
ATOM 763 C C . THR A 1 105 ? 5.300 -5.585 -18.330 1.00 96.31 105 THR A C 1
ATOM 765 O O . THR A 1 105 ? 6.142 -5.101 -17.572 1.00 96.31 105 THR A O 1
ATOM 768 N N . ARG A 1 106 ? 5.586 -5.958 -19.580 1.00 94.12 106 ARG A N 1
ATOM 769 C CA . ARG A 1 106 ? 6.910 -5.872 -20.220 1.00 94.12 106 ARG A CA 1
ATOM 770 C C . ARG A 1 106 ? 6.985 -4.699 -21.196 1.00 94.12 106 ARG A C 1
ATOM 772 O O . ARG A 1 106 ? 5.999 -3.996 -21.404 1.00 94.12 106 ARG A O 1
ATOM 779 N N . GLU A 1 107 ? 8.151 -4.520 -21.814 1.00 91.44 107 GLU A N 1
ATOM 780 C CA . GLU A 1 107 ? 8.393 -3.508 -22.853 1.00 91.44 107 GLU A CA 1
ATOM 781 C C . GLU A 1 107 ? 8.210 -2.055 -22.375 1.00 91.44 107 GLU A C 1
ATOM 783 O O . GLU A 1 107 ? 7.995 -1.135 -23.170 1.00 91.44 107 GLU A O 1
ATOM 788 N N . LEU A 1 108 ? 8.344 -1.820 -21.068 1.00 92.12 108 LEU A N 1
ATOM 789 C CA . LEU A 1 108 ? 8.171 -0.499 -20.474 1.00 92.12 108 LEU A CA 1
ATOM 790 C C . LEU A 1 108 ? 9.408 0.382 -20.663 1.00 92.12 108 LEU A C 1
ATOM 792 O O . LEU A 1 108 ? 10.516 -0.099 -20.909 1.00 92.12 108 LEU A O 1
ATOM 796 N N . THR A 1 109 ? 9.197 1.693 -20.541 1.00 92.69 109 THR A N 1
ATOM 797 C CA . THR A 1 109 ? 10.264 2.682 -20.334 1.00 92.69 109 THR A CA 1
ATOM 798 C C . THR A 1 109 ? 10.552 2.781 -18.831 1.00 92.69 109 THR A C 1
ATOM 800 O O . THR A 1 109 ? 10.705 1.756 -18.186 1.00 92.69 109 THR A O 1
ATOM 803 N N . THR A 1 110 ? 10.629 3.969 -18.237 1.00 94.25 110 THR A N 1
ATOM 804 C CA . THR A 1 110 ? 10.984 4.163 -16.818 1.00 94.25 110 THR A CA 1
ATOM 805 C C . THR A 1 110 ? 9.798 4.508 -15.918 1.00 94.25 110 THR A C 1
ATOM 807 O O . THR A 1 110 ? 9.984 4.907 -14.767 1.00 94.25 110 THR A O 1
ATOM 810 N N . SER A 1 111 ? 8.573 4.387 -16.433 1.00 96.50 111 SER A N 1
ATOM 811 C CA . SER A 1 111 ? 7.363 4.637 -15.654 1.00 96.50 111 SER A CA 1
ATOM 812 C C . SER A 1 111 ? 6.170 3.820 -16.135 1.00 96.50 111 SER A C 1
ATOM 814 O O . SER A 1 111 ? 6.115 3.385 -17.288 1.00 96.50 111 SER A O 1
ATOM 816 N N . TYR A 1 112 ? 5.213 3.627 -15.235 1.00 97.94 112 TYR A N 1
ATOM 817 C CA . TYR A 1 112 ? 3.926 3.001 -15.498 1.00 97.94 112 TYR A CA 1
ATOM 818 C C . TYR A 1 112 ? 2.882 3.562 -14.534 1.00 97.94 112 TYR A C 1
ATOM 820 O O . TYR A 1 112 ? 3.196 3.878 -13.389 1.00 97.94 112 TYR A O 1
ATOM 828 N N . THR A 1 113 ? 1.632 3.669 -14.967 1.00 98.12 113 THR A N 1
ATOM 829 C CA . THR A 1 113 ? 0.551 4.202 -14.133 1.00 98.12 113 THR A CA 1
ATOM 830 C C . THR A 1 113 ? -0.623 3.240 -14.145 1.00 98.12 113 THR A C 1
ATOM 832 O O . THR A 1 113 ? -1.021 2.767 -15.208 1.00 98.12 113 THR A O 1
ATOM 835 N N . SER A 1 114 ? -1.181 2.950 -12.970 1.00 97.94 114 SER A N 1
ATOM 836 C CA . SER A 1 114 ? -2.344 2.072 -12.834 1.00 97.94 114 SER A CA 1
ATOM 837 C C . SER A 1 114 ? -3.242 2.509 -11.692 1.00 97.94 114 SER A C 1
ATOM 839 O O . SER A 1 114 ? -2.764 2.924 -10.640 1.00 97.94 114 SER A O 1
ATOM 841 N N . ASN A 1 115 ? -4.546 2.323 -11.868 1.00 97.38 115 ASN A N 1
ATOM 842 C CA . ASN A 1 115 ? -5.480 2.343 -10.750 1.00 97.38 115 ASN A CA 1
ATOM 843 C C . ASN A 1 115 ? -5.385 1.002 -10.023 1.00 97.38 115 ASN A C 1
ATOM 845 O O . ASN A 1 115 ? -5.374 -0.048 -10.670 1.00 97.38 115 ASN A O 1
ATOM 849 N N . LEU A 1 116 ? -5.299 1.040 -8.699 1.00 97.06 116 LEU A N 1
ATOM 850 C CA . LEU A 1 116 ? -5.267 -0.145 -7.851 1.00 97.06 116 LEU A CA 1
ATOM 851 C C . LEU A 1 116 ? -6.344 -0.006 -6.770 1.00 97.06 116 LEU A C 1
ATOM 853 O O . LEU A 1 116 ? -6.511 1.092 -6.237 1.00 97.06 116 LEU A O 1
ATOM 857 N N . PRO A 1 117 ? -7.092 -1.075 -6.452 1.00 96.06 117 PRO A N 1
ATOM 858 C CA . PRO A 1 117 ? -8.034 -1.040 -5.342 1.00 96.06 117 PRO A CA 1
ATOM 859 C C . PRO A 1 117 ? -7.303 -0.910 -3.999 1.00 96.06 117 PRO A C 1
ATOM 861 O O . PRO A 1 117 ? -6.089 -1.113 -3.914 1.00 96.06 117 PRO A O 1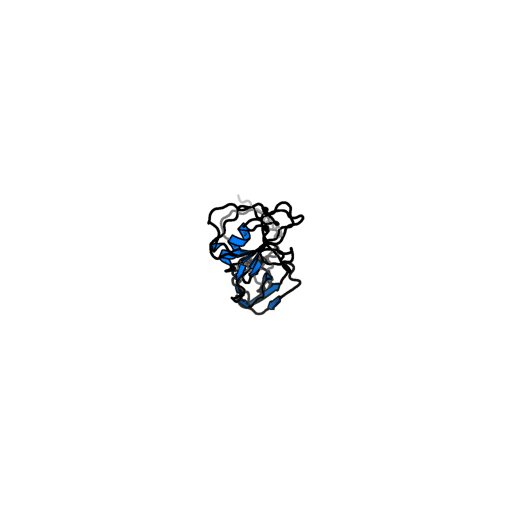
ATOM 864 N N . GLU A 1 118 ? -8.056 -0.600 -2.941 1.00 94.50 118 GLU A N 1
ATOM 865 C CA . GLU A 1 118 ? -7.537 -0.601 -1.570 1.00 94.50 118 GLU A CA 1
ATOM 866 C C . GLU A 1 118 ? -6.864 -1.942 -1.257 1.00 94.50 118 GLU A C 1
ATOM 868 O O . GLU A 1 118 ? -7.407 -3.010 -1.546 1.00 94.50 118 GLU A O 1
ATOM 873 N N . GLY A 1 119 ? -5.664 -1.885 -0.687 1.00 95.62 119 GLY A N 1
ATOM 874 C CA . GLY A 1 119 ? -4.886 -3.083 -0.423 1.00 95.62 119 GLY A CA 1
ATOM 875 C C . GLY A 1 119 ? -3.411 -2.813 -0.184 1.00 95.62 119 GLY A C 1
ATOM 876 O O . GLY A 1 119 ? -2.931 -1.680 -0.232 1.00 95.62 119 GLY A O 1
ATOM 877 N N . THR A 1 120 ? -2.687 -3.892 0.085 1.00 96.88 120 THR A N 1
ATOM 878 C CA . THR A 1 120 ? -1.229 -3.895 0.182 1.00 96.88 120 THR A CA 1
ATOM 879 C C . THR A 1 120 ? -0.642 -4.489 -1.082 1.00 96.88 120 THR A C 1
ATOM 881 O O . THR A 1 120 ? -1.095 -5.532 -1.547 1.00 96.88 120 THR A O 1
ATOM 884 N N . TYR A 1 121 ? 0.402 -3.844 -1.593 1.00 97.50 121 TYR A N 1
ATOM 885 C CA . TYR A 1 121 ? 1.072 -4.253 -2.814 1.00 97.50 121 TYR A CA 1
ATOM 886 C C . TYR A 1 121 ? 2.577 -4.320 -2.627 1.00 97.50 121 TYR A C 1
ATOM 888 O O . TYR A 1 121 ? 3.174 -3.517 -1.908 1.00 97.50 121 TYR A O 1
ATOM 896 N N . TYR A 1 122 ? 3.179 -5.256 -3.345 1.00 96.50 122 TYR A N 1
ATOM 897 C CA . TYR A 1 122 ? 4.610 -5.444 -3.492 1.00 96.50 122 TYR A CA 1
ATOM 898 C C . TYR A 1 122 ? 4.954 -5.246 -4.954 1.00 96.50 122 TYR A C 1
ATOM 900 O O . TYR A 1 122 ? 4.237 -5.724 -5.831 1.00 96.50 122 TYR A O 1
ATOM 908 N N . TRP A 1 123 ? 6.037 -4.538 -5.239 1.00 97.06 123 TRP A N 1
ATOM 909 C CA . TRP A 1 123 ? 6.442 -4.295 -6.610 1.00 97.06 123 TRP A CA 1
ATOM 910 C C . TRP A 1 123 ? 7.948 -4.367 -6.788 1.00 97.06 123 TRP A C 1
ATOM 912 O O . TRP A 1 123 ? 8.739 -4.064 -5.888 1.00 97.06 123 TRP A O 1
ATOM 922 N N . ARG A 1 124 ? 8.333 -4.793 -7.987 1.00 95.38 124 ARG A N 1
ATOM 923 C CA . ARG A 1 124 ? 9.717 -4.844 -8.445 1.00 95.38 124 ARG A CA 1
ATOM 924 C C . ARG A 1 124 ? 9.783 -4.536 -9.930 1.00 95.38 124 ARG A C 1
ATOM 926 O O . ARG A 1 124 ? 8.820 -4.739 -10.669 1.00 95.38 124 ARG A O 1
ATOM 933 N N . VAL A 1 125 ? 10.960 -4.102 -10.352 1.00 93.50 125 VAL A N 1
ATOM 934 C CA . VAL A 1 125 ? 11.283 -3.871 -11.756 1.00 93.50 125 VAL A CA 1
ATOM 935 C C . VAL A 1 125 ? 12.509 -4.692 -12.112 1.00 93.50 125 VAL A C 1
ATOM 937 O O . VAL A 1 125 ? 13.465 -4.760 -11.334 1.00 93.50 125 VAL A O 1
ATOM 940 N N . VAL A 1 126 ? 12.460 -5.306 -13.288 1.00 89.94 126 VAL A N 1
ATOM 941 C CA . VAL A 1 126 ? 13.580 -6.010 -13.908 1.00 89.94 126 VAL A CA 1
ATOM 942 C C . VAL A 1 126 ? 13.953 -5.269 -15.186 1.00 89.94 126 VAL A C 1
ATOM 944 O O . VAL A 1 126 ? 13.083 -4.991 -16.012 1.00 89.94 126 VAL A O 1
ATOM 947 N N . SER A 1 127 ? 15.225 -4.913 -15.345 1.00 87.62 127 SER A N 1
ATOM 948 C CA . SER A 1 127 ? 15.730 -4.341 -16.597 1.00 87.62 127 SER A CA 1
ATOM 949 C C . SER A 1 127 ? 16.137 -5.446 -17.566 1.00 87.62 127 SER A C 1
ATOM 951 O O . SER A 1 127 ? 16.820 -6.389 -17.160 1.00 87.62 127 SER A O 1
ATOM 953 N N . ASP A 1 128 ? 15.793 -5.289 -18.839 1.00 83.31 128 ASP A N 1
ATOM 954 C CA . ASP A 1 128 ? 16.264 -6.152 -19.920 1.00 83.31 128 ASP A CA 1
ATOM 955 C C . ASP A 1 128 ? 17.563 -5.574 -20.509 1.00 83.31 128 ASP A C 1
ATOM 957 O O . ASP A 1 128 ? 17.535 -4.564 -21.227 1.00 83.31 128 ASP A O 1
ATOM 961 N N . LEU A 1 129 ? 18.711 -6.151 -20.125 1.00 71.75 129 LEU A N 1
ATOM 962 C CA . LEU A 1 129 ? 20.022 -5.840 -20.708 1.00 71.75 129 LEU A CA 1
ATOM 963 C C . LEU A 1 129 ? 20.425 -6.992 -21.631 1.00 71.75 129 LEU A C 1
ATOM 965 O O . LEU A 1 129 ? 20.142 -8.154 -21.351 1.00 71.75 129 LEU A O 1
ATOM 969 N N . THR A 1 130 ? 21.171 -6.674 -22.688 1.00 57.03 130 THR A N 1
ATOM 970 C CA . THR A 1 130 ? 21.602 -7.638 -23.715 1.00 57.03 130 THR A CA 1
ATOM 971 C C . THR A 1 130 ? 22.370 -8.843 -23.165 1.00 57.03 130 THR A C 1
ATOM 973 O O . THR A 1 130 ? 22.330 -9.904 -23.777 1.00 57.03 130 THR A O 1
ATOM 976 N N . ASP A 1 131 ? 23.021 -8.694 -22.005 1.00 56.56 131 ASP A N 1
ATOM 977 C CA . ASP A 1 131 ? 23.909 -9.707 -21.418 1.00 56.56 131 ASP A CA 1
ATOM 978 C C . ASP A 1 131 ? 23.639 -9.989 -19.922 1.00 56.56 131 ASP A C 1
ATOM 980 O O . ASP A 1 131 ? 24.366 -10.761 -19.296 1.00 56.56 131 ASP A O 1
ATOM 984 N N . SER A 1 132 ? 22.618 -9.366 -19.310 1.00 58.94 132 SER A N 1
ATOM 985 C CA . SER A 1 132 ? 22.214 -9.635 -17.915 1.00 58.94 132 SER A CA 1
ATOM 986 C C . SER A 1 132 ? 20.848 -9.030 -17.552 1.00 58.94 132 SER A C 1
ATOM 988 O O . SER A 1 132 ? 20.361 -8.111 -18.194 1.00 58.94 132 SER A O 1
ATOM 990 N N . SER A 1 133 ? 20.221 -9.504 -16.476 1.00 61.94 133 SER A N 1
ATOM 991 C CA . SER A 1 133 ? 19.039 -8.856 -15.895 1.00 61.94 133 SER A CA 1
ATOM 992 C C . SER A 1 133 ? 19.372 -8.326 -14.505 1.00 61.94 133 SER A C 1
ATOM 994 O O . SER A 1 133 ? 19.773 -9.105 -13.636 1.00 61.94 133 SER A O 1
ATOM 996 N N . ALA A 1 134 ? 19.176 -7.029 -14.270 1.00 65.56 134 ALA A N 1
ATOM 997 C CA . ALA A 1 134 ? 19.261 -6.446 -12.936 1.00 65.56 134 ALA A CA 1
ATOM 998 C C . ALA A 1 134 ? 17.852 -6.345 -12.335 1.00 65.56 134 ALA A C 1
ATOM 1000 O O . ALA A 1 134 ? 16.942 -5.772 -12.938 1.00 65.56 134 ALA A O 1
ATOM 1001 N N . VAL A 1 135 ? 17.674 -6.914 -11.143 1.00 65.19 135 VAL A N 1
ATOM 1002 C CA . VAL A 1 135 ? 16.443 -6.801 -10.350 1.00 65.19 135 VAL A CA 1
ATOM 1003 C C . VAL A 1 135 ? 16.709 -5.835 -9.200 1.00 65.19 135 VAL A C 1
ATOM 1005 O O . VAL A 1 135 ? 17.763 -5.909 -8.569 1.00 65.19 135 VAL A O 1
ATOM 1008 N N . ASN A 1 136 ? 15.766 -4.937 -8.914 1.00 71.56 136 ASN A N 1
ATOM 1009 C CA . ASN A 1 136 ? 15.868 -4.063 -7.743 1.00 71.56 136 ASN A CA 1
ATOM 1010 C C . ASN A 1 136 ? 15.394 -4.740 -6.445 1.00 71.56 136 ASN A C 1
ATOM 1012 O O . ASN A 1 136 ? 14.698 -5.755 -6.466 1.00 71.56 136 ASN A O 1
ATOM 1016 N N . GLN A 1 137 ? 15.695 -4.104 -5.310 1.00 75.00 137 GLN A N 1
ATOM 1017 C CA . GLN A 1 137 ? 14.991 -4.307 -4.051 1.00 75.00 137 GLN A CA 1
ATOM 1018 C C . GLN A 1 137 ? 13.478 -4.223 -4.278 1.00 75.00 137 GLN A C 1
ATOM 1020 O O . GLN A 1 137 ? 12.972 -3.318 -4.946 1.00 75.00 137 GLN A O 1
ATOM 1025 N N . THR A 1 138 ? 12.764 -5.200 -3.725 1.00 88.50 138 THR A N 1
ATOM 1026 C CA . THR A 1 138 ? 11.303 -5.192 -3.693 1.00 88.50 138 THR A CA 1
ATOM 1027 C C . THR A 1 138 ? 10.845 -4.088 -2.756 1.00 88.50 138 THR A C 1
ATOM 1029 O O . THR A 1 138 ? 11.342 -3.991 -1.636 1.00 88.50 138 THR A O 1
ATOM 1032 N N . ARG A 1 139 ? 9.894 -3.276 -3.211 1.00 94.12 139 ARG A N 1
ATOM 1033 C CA . ARG A 1 139 ? 9.215 -2.288 -2.374 1.00 94.12 139 ARG A CA 1
ATOM 1034 C C . ARG A 1 139 ? 7.796 -2.720 -2.096 1.00 94.12 139 ARG A C 1
ATOM 1036 O O . ARG A 1 139 ? 7.175 -3.381 -2.928 1.00 94.12 139 ARG A O 1
ATOM 1043 N N . ARG A 1 140 ? 7.262 -2.281 -0.965 1.00 95.12 140 ARG A N 1
ATOM 1044 C CA . ARG A 1 140 ? 5.841 -2.422 -0.644 1.00 95.12 140 ARG A CA 1
ATOM 1045 C C . ARG A 1 140 ? 5.189 -1.071 -0.419 1.00 95.12 140 ARG A C 1
ATOM 1047 O O . ARG A 1 140 ? 5.849 -0.125 -0.006 1.00 95.12 140 ARG A O 1
ATOM 1054 N N . PHE A 1 141 ? 3.894 -0.987 -0.663 1.00 96.38 141 PHE A N 1
ATOM 1055 C CA . PHE A 1 141 ? 3.090 0.201 -0.396 1.00 96.38 141 PHE A CA 1
ATOM 1056 C C . PHE A 1 141 ? 1.636 -0.201 -0.135 1.00 96.38 141 PHE A C 1
ATOM 1058 O O . PHE A 1 141 ? 1.211 -1.312 -0.464 1.00 96.38 141 PHE A O 1
ATOM 1065 N N . GLY A 1 142 ? 0.884 0.687 0.502 1.00 95.94 142 GLY A N 1
ATOM 1066 C CA . GLY A 1 142 ? -0.551 0.556 0.701 1.00 95.94 142 GLY A CA 1
ATOM 1067 C C . GLY A 1 142 ? -1.310 1.524 -0.196 1.00 95.94 142 GLY A C 1
ATOM 1068 O O . GLY A 1 142 ? -0.879 2.657 -0.404 1.00 95.94 142 GLY A O 1
ATOM 1069 N N . VAL A 1 143 ? -2.455 1.084 -0.698 1.00 96.06 143 VAL A N 1
ATOM 1070 C CA . VAL A 1 143 ? -3.497 1.957 -1.241 1.00 96.06 143 VAL A CA 1
ATOM 1071 C C . VAL A 1 143 ? -4.630 1.958 -0.233 1.00 96.06 143 VAL A C 1
ATOM 1073 O O . VAL A 1 143 ? -5.088 0.886 0.161 1.00 96.06 143 VAL A O 1
ATOM 1076 N N . VAL A 1 144 ? -5.059 3.138 0.199 1.00 94.75 144 VAL A N 1
ATOM 1077 C CA . VAL A 1 144 ? -6.097 3.314 1.220 1.00 94.75 144 VAL A CA 1
ATOM 1078 C C . VAL A 1 144 ? -7.184 4.255 0.725 1.00 94.75 144 VAL A C 1
ATOM 1080 O O . VAL A 1 144 ? -6.919 5.179 -0.043 1.00 94.75 144 VAL A O 1
ATOM 1083 N N . SER A 1 145 ? -8.421 3.998 1.145 1.00 92.12 145 SER A N 1
ATOM 1084 C CA . SER A 1 145 ? -9.530 4.926 0.947 1.00 92.12 145 SER A CA 1
ATOM 1085 C C . SER A 1 145 ? -9.496 6.027 2.012 1.00 92.12 145 SER A C 1
ATOM 1087 O O . SER A 1 145 ? -8.574 6.833 2.039 1.00 92.12 145 SER A O 1
ATOM 1089 N N . ASP A 1 146 ? -10.477 6.051 2.909 1.00 90.81 146 ASP A N 1
ATOM 1090 C CA . ASP A 1 146 ? -10.564 7.015 4.010 1.00 90.81 146 ASP A CA 1
ATOM 1091 C C . ASP A 1 146 ? -10.150 6.411 5.364 1.00 90.81 146 ASP A C 1
ATOM 1093 O O . ASP A 1 146 ? -10.121 7.100 6.381 1.00 90.81 146 ASP A O 1
ATOM 1097 N N . ALA A 1 147 ? -9.830 5.114 5.403 1.00 92.75 147 ALA A N 1
ATOM 1098 C CA . ALA A 1 147 ? -9.565 4.396 6.642 1.00 92.75 147 ALA A CA 1
ATOM 1099 C C . ALA A 1 147 ? -8.121 3.889 6.743 1.00 92.75 147 ALA A C 1
ATOM 1101 O O . ALA A 1 147 ? -7.626 3.206 5.849 1.00 92.75 147 ALA A O 1
ATOM 1102 N N . ILE A 1 148 ? -7.496 4.146 7.894 1.00 94.81 148 ILE A N 1
ATOM 1103 C CA . ILE A 1 148 ? -6.295 3.447 8.363 1.00 94.81 148 ILE A CA 1
ATOM 1104 C C . ILE A 1 148 ? -6.692 2.456 9.458 1.00 94.81 148 ILE A C 1
ATOM 1106 O O . ILE A 1 148 ? -7.473 2.780 10.354 1.00 94.81 148 ILE A O 1
ATOM 1110 N N . TYR A 1 149 ? -6.145 1.248 9.399 1.00 94.94 149 TYR A N 1
ATOM 1111 C CA . TYR A 1 149 ? -6.543 0.122 10.237 1.00 94.94 149 TYR A CA 1
ATOM 1112 C C . TYR A 1 149 ? -5.520 -0.146 11.339 1.00 94.94 149 TYR A C 1
ATOM 1114 O O . TYR A 1 149 ? -4.311 -0.139 11.099 1.00 94.94 149 TYR A O 1
ATOM 1122 N N . VAL A 1 150 ? -6.018 -0.416 12.546 1.00 94.25 150 VAL A N 1
ATOM 1123 C CA . VAL A 1 150 ? -5.223 -0.728 13.735 1.00 94.25 150 VAL A CA 1
ATOM 1124 C C . VAL A 1 150 ? -5.676 -2.053 14.324 1.00 94.25 150 VAL A C 1
ATOM 1126 O O . VAL A 1 150 ? -6.840 -2.212 14.702 1.00 94.25 150 VAL A O 1
ATOM 1129 N N . TYR A 1 151 ? -4.747 -2.994 14.432 1.00 93.56 151 TYR A N 1
ATOM 1130 C CA . TYR A 1 151 ? -4.951 -4.258 15.119 1.00 93.56 151 TYR A CA 1
ATOM 1131 C C . TYR A 1 151 ? -3.624 -4.811 15.628 1.00 93.56 151 TYR A C 1
ATOM 1133 O O . TYR A 1 151 ? -2.624 -4.847 14.916 1.00 93.56 151 TYR A O 1
ATOM 1141 N N . CYS A 1 152 ? -3.635 -5.297 16.864 1.00 92.19 152 CYS A N 1
ATOM 1142 C CA . CYS A 1 152 ? -2.493 -5.963 17.464 1.00 92.19 152 CYS A CA 1
ATOM 1143 C C . CYS A 1 152 ? -2.954 -7.131 18.342 1.00 92.19 152 CYS A C 1
ATOM 1145 O O . CYS A 1 152 ? -3.603 -6.939 19.376 1.00 92.19 152 CYS A O 1
ATOM 1147 N N . ALA A 1 153 ? -2.595 -8.348 17.932 1.00 91.06 153 ALA A N 1
ATOM 1148 C CA . ALA A 1 153 ? -2.839 -9.560 18.710 1.00 91.06 153 ALA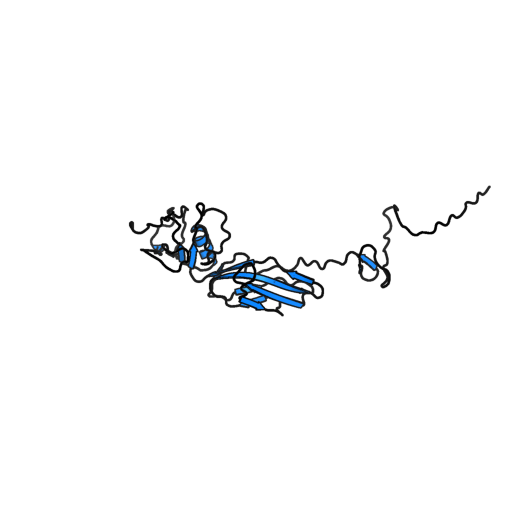 A CA 1
ATOM 1149 C C . ALA A 1 153 ? -1.775 -9.795 19.799 1.00 91.06 153 ALA A C 1
ATOM 1151 O O . ALA A 1 153 ? -2.069 -10.437 20.807 1.00 91.06 153 ALA A O 1
ATOM 1152 N N . ASP A 1 154 ? -0.565 -9.265 19.601 1.00 89.00 154 ASP A N 1
ATOM 1153 C CA . ASP A 1 154 ? 0.582 -9.457 20.491 1.00 89.00 154 ASP A CA 1
ATOM 1154 C C . ASP A 1 154 ? 0.354 -8.823 21.865 1.00 89.00 154 ASP A C 1
ATOM 1156 O O . ASP A 1 154 ? -0.415 -7.871 22.010 1.00 89.00 154 ASP A O 1
ATOM 1160 N N . GLN A 1 155 ? 1.070 -9.310 22.884 1.00 84.00 155 GLN A N 1
ATOM 1161 C CA . GLN A 1 155 ? 1.067 -8.687 24.209 1.00 84.00 155 GLN A CA 1
ATOM 1162 C C . GLN A 1 155 ? 1.712 -7.290 24.176 1.00 84.00 155 GLN A C 1
ATOM 1164 O O . GLN A 1 155 ? 1.208 -6.381 24.839 1.00 84.00 155 GLN A O 1
ATOM 1169 N N . ASP A 1 156 ? 2.764 -7.112 23.367 1.00 84.81 156 ASP A N 1
ATOM 1170 C CA . ASP A 1 156 ? 3.476 -5.846 23.178 1.00 84.81 156 ASP A CA 1
ATOM 1171 C C . ASP A 1 156 ? 3.262 -5.260 21.773 1.00 84.81 156 ASP A C 1
ATOM 1173 O O . ASP A 1 156 ? 3.902 -5.642 20.789 1.00 84.81 156 ASP A O 1
ATOM 1177 N N . CYS A 1 157 ? 2.369 -4.276 21.706 1.00 85.00 157 CYS A N 1
ATOM 1178 C CA . CYS A 1 157 ? 2.037 -3.561 20.477 1.00 85.00 157 CYS A CA 1
ATOM 1179 C C . CYS A 1 157 ? 2.964 -2.377 20.184 1.00 85.00 157 CYS A C 1
ATOM 1181 O O . CYS A 1 157 ? 2.830 -1.771 19.127 1.00 85.00 157 CYS A O 1
ATOM 1183 N N . ARG A 1 158 ? 3.884 -2.026 21.096 1.00 80.56 158 ARG A N 1
ATOM 1184 C CA . ARG A 1 158 ? 4.784 -0.867 20.948 1.00 80.56 158 ARG A CA 1
ATOM 1185 C C . ARG A 1 158 ? 6.096 -1.211 20.235 1.00 80.56 158 ARG A C 1
ATOM 1187 O O . ARG A 1 158 ? 6.920 -0.324 20.022 1.00 80.56 158 ARG A O 1
ATOM 1194 N N . SER A 1 159 ? 6.296 -2.482 19.891 1.00 76.75 159 SER A N 1
ATOM 1195 C CA . SER A 1 159 ? 7.423 -2.944 19.077 1.00 76.75 159 SER A CA 1
ATOM 1196 C C . SER A 1 159 ? 7.457 -2.263 17.701 1.00 76.75 159 SER A C 1
ATOM 1198 O O . SER A 1 159 ? 6.462 -1.686 17.261 1.00 76.75 159 SER A O 1
ATOM 1200 N N . ALA A 1 160 ? 8.619 -2.302 17.033 1.00 72.56 160 ALA A N 1
ATOM 1201 C CA . ALA A 1 160 ? 8.784 -1.727 15.699 1.00 72.56 160 ALA A CA 1
ATOM 1202 C C . ALA A 1 160 ? 7.667 -2.214 14.762 1.00 72.56 160 ALA A C 1
ATOM 1204 O O . ALA A 1 160 ? 7.460 -3.417 14.589 1.00 72.56 160 ALA A O 1
ATOM 1205 N N . ASP A 1 161 ? 6.927 -1.251 14.214 1.00 76.88 161 ASP A N 1
ATOM 1206 C CA . ASP A 1 161 ? 5.759 -1.497 13.387 1.00 76.88 161 ASP A CA 1
ATOM 1207 C C . ASP A 1 161 ? 6.080 -1.194 11.926 1.00 76.88 161 ASP A C 1
ATOM 1209 O O . ASP A 1 161 ? 6.114 -0.040 11.478 1.00 76.88 161 ASP A O 1
ATOM 1213 N N . ASP A 1 162 ? 6.334 -2.286 11.220 1.00 81.38 162 ASP A N 1
ATOM 1214 C CA . ASP A 1 162 ? 6.655 -2.343 9.805 1.00 81.38 162 ASP A CA 1
ATOM 1215 C C . ASP A 1 162 ? 5.397 -2.498 8.932 1.00 81.38 162 ASP A C 1
ATOM 1217 O O . ASP A 1 162 ? 5.508 -2.637 7.711 1.00 81.38 162 ASP A O 1
ATOM 1221 N N . ASN A 1 163 ? 4.201 -2.501 9.528 1.00 91.00 163 ASN A N 1
ATOM 1222 C CA . ASN A 1 163 ? 2.949 -2.633 8.792 1.00 91.00 163 ASN A CA 1
ATOM 1223 C C . ASN A 1 163 ? 2.593 -1.341 8.043 1.00 91.00 163 ASN A C 1
ATOM 1225 O O . ASN A 1 163 ? 3.266 -0.318 8.158 1.00 91.00 163 ASN A O 1
ATOM 1229 N N . LEU A 1 164 ? 1.548 -1.410 7.215 1.00 91.56 164 LEU A N 1
ATOM 1230 C CA . LEU A 1 164 ? 1.150 -0.320 6.319 1.00 91.56 164 LEU A CA 1
ATOM 1231 C C . LEU A 1 164 ? -0.171 0.333 6.726 1.00 91.56 164 LEU A C 1
ATOM 1233 O O . LEU A 1 164 ? -0.603 1.267 6.072 1.00 91.56 164 LEU A O 1
ATOM 1237 N N . GLY A 1 165 ? -0.848 -0.152 7.763 1.00 92.50 165 GLY A N 1
ATOM 1238 C CA . GLY A 1 165 ? -2.148 0.381 8.157 1.00 92.50 165 GLY A CA 1
ATOM 1239 C C . GLY A 1 165 ? -3.282 0.065 7.188 1.00 92.50 165 GLY A C 1
ATOM 1240 O O . GLY A 1 165 ? -4.312 0.727 7.256 1.00 92.50 165 GLY A O 1
ATOM 1241 N N . THR A 1 166 ? -3.120 -0.919 6.300 1.00 95.38 166 THR A N 1
ATOM 1242 C CA . THR A 1 166 ? -4.213 -1.484 5.491 1.00 95.38 166 THR A CA 1
ATOM 1243 C C . THR A 1 166 ? -4.943 -2.561 6.296 1.00 95.38 166 THR A C 1
ATOM 1245 O O . THR A 1 166 ? -4.415 -3.046 7.294 1.00 95.38 166 THR A O 1
ATOM 1248 N N . ALA A 1 167 ? -6.128 -3.002 5.869 1.00 93.25 167 ALA A N 1
ATOM 1249 C CA . ALA A 1 167 ? -6.825 -4.093 6.561 1.00 93.25 167 ALA A CA 1
ATOM 1250 C C . ALA A 1 167 ? -6.004 -5.402 6.600 1.00 93.25 167 ALA A C 1
ATOM 1252 O O . ALA A 1 167 ? -6.082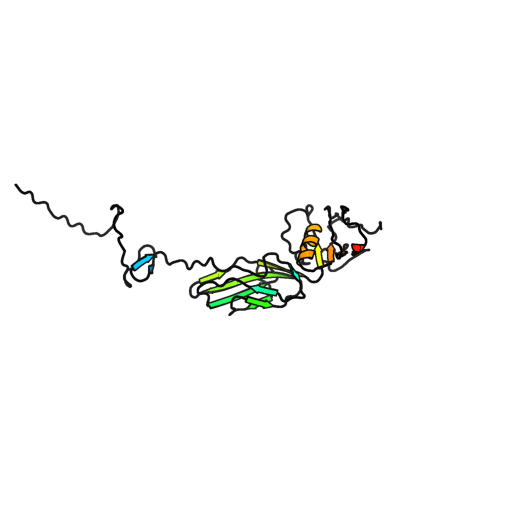 -6.149 7.572 1.00 93.25 167 ALA A O 1
ATOM 1253 N N . ALA A 1 168 ? -5.191 -5.661 5.567 1.00 92.31 168 ALA A N 1
ATOM 1254 C CA . ALA A 1 168 ? -4.330 -6.842 5.481 1.00 92.31 168 ALA A CA 1
ATOM 1255 C C . ALA A 1 168 ? -3.059 -6.729 6.340 1.00 92.31 168 ALA A C 1
ATOM 1257 O O . ALA A 1 168 ? -2.590 -7.729 6.878 1.00 92.31 168 ALA A O 1
ATOM 1258 N N . LEU A 1 169 ? -2.506 -5.519 6.477 1.00 93.44 169 LEU A N 1
ATOM 1259 C CA . LEU A 1 169 ? -1.348 -5.218 7.322 1.00 93.44 169 LEU A CA 1
ATOM 1260 C C . LEU A 1 169 ? -1.660 -4.005 8.208 1.00 93.44 169 LEU A C 1
ATOM 1262 O O . LEU A 1 169 ? -1.135 -2.916 7.950 1.00 93.44 169 LEU A O 1
ATOM 1266 N N . PRO A 1 170 ? -2.513 -4.163 9.234 1.00 95.12 170 PRO A N 1
ATOM 1267 C CA . PRO A 1 170 ? -2.929 -3.059 10.089 1.00 95.12 170 PRO A CA 1
ATOM 1268 C C . PRO A 1 170 ? -1.774 -2.606 10.981 1.00 95.12 170 PRO A C 1
ATOM 1270 O O . PRO A 1 170 ? -0.946 -3.419 11.389 1.00 95.12 170 PRO A O 1
ATOM 1273 N N . PHE A 1 171 ? -1.711 -1.319 11.316 1.00 94.88 171 PHE A N 1
ATOM 1274 C CA . PHE A 1 171 ? -0.737 -0.841 12.296 1.00 94.88 171 PHE A CA 1
ATOM 1275 C C . PHE A 1 171 ? -1.017 -1.463 13.668 1.00 94.88 171 PHE A C 1
ATOM 1277 O O . PHE A 1 171 ? -2.163 -1.726 14.039 1.00 94.88 171 PHE A O 1
ATOM 1284 N N . LYS A 1 172 ? 0.032 -1.669 14.456 1.00 93.00 172 LYS A N 1
ATOM 1285 C CA . LYS A 1 172 ? -0.058 -2.166 15.831 1.00 93.00 172 LYS A CA 1
ATOM 1286 C C . LYS A 1 172 ? -0.465 -1.078 16.821 1.00 93.00 172 LYS A C 1
ATOM 1288 O O . LYS A 1 172 ? -1.019 -1.401 17.871 1.00 93.00 172 LYS A O 1
ATOM 1293 N N . THR A 1 173 ? -0.204 0.189 16.491 1.00 90.88 173 THR A N 1
ATOM 1294 C CA . THR A 1 173 ? -0.482 1.343 17.361 1.00 90.88 173 THR A CA 1
ATOM 1295 C C . THR A 1 173 ? -1.394 2.369 16.696 1.00 90.88 173 THR A C 1
ATOM 1297 O O . THR A 1 173 ? -1.329 2.622 15.489 1.00 90.88 173 THR A O 1
ATOM 1300 N N . ILE A 1 174 ? -2.232 3.000 17.511 1.00 88.81 174 ILE A N 1
ATOM 1301 C CA . ILE A 1 174 ? -3.149 4.069 17.115 1.00 88.81 174 ILE A CA 1
ATOM 1302 C C . ILE A 1 174 ? -2.361 5.328 16.740 1.00 88.81 174 ILE A C 1
ATOM 1304 O O . ILE A 1 174 ? -2.682 5.981 15.749 1.00 88.81 174 ILE A O 1
ATOM 1308 N N . SER A 1 175 ? -1.289 5.650 17.466 1.00 87.00 175 SER A N 1
ATOM 1309 C CA . SER A 1 175 ? -0.455 6.829 17.193 1.00 87.00 175 SER A CA 1
ATOM 1310 C C . SER A 1 175 ? 0.210 6.767 15.819 1.00 87.00 175 SER A C 1
ATOM 1312 O O . SER A 1 175 ? 0.275 7.773 15.104 1.00 87.00 175 SER A O 1
ATOM 1314 N N . ARG A 1 176 ? 0.675 5.577 15.413 1.00 89.88 176 ARG A N 1
ATOM 1315 C CA . ARG A 1 176 ? 1.242 5.348 14.077 1.00 89.88 176 ARG A CA 1
ATOM 1316 C C . ARG A 1 176 ? 0.179 5.517 12.998 1.00 89.88 176 ARG A C 1
ATOM 1318 O O . ARG A 1 176 ? 0.445 6.194 12.010 1.00 89.88 176 ARG A O 1
ATOM 1325 N N . ALA A 1 177 ? -1.023 4.986 13.224 1.00 91.31 177 ALA A N 1
ATOM 1326 C CA . ALA A 1 177 ? -2.140 5.142 12.301 1.00 91.31 177 ALA A CA 1
ATOM 1327 C C . ALA A 1 177 ? -2.557 6.604 12.115 1.00 91.31 177 ALA A C 1
ATOM 1329 O O . ALA A 1 177 ? -2.706 7.042 10.980 1.00 91.31 177 ALA A O 1
ATOM 1330 N N . ILE A 1 178 ? -2.664 7.382 13.195 1.00 87.12 178 ILE A N 1
ATOM 1331 C CA . ILE A 1 178 ? -2.960 8.822 13.110 1.00 87.12 178 ILE A CA 1
ATOM 1332 C C . ILE A 1 178 ? -1.870 9.551 12.317 1.00 87.12 178 ILE A C 1
ATOM 1334 O O . ILE A 1 178 ? -2.172 10.335 11.420 1.00 87.12 178 ILE A O 1
ATOM 1338 N N . SER A 1 179 ? -0.598 9.256 12.601 1.00 87.06 179 SER A N 1
ATOM 1339 C CA . SER A 1 179 ? 0.533 9.866 11.888 1.00 87.06 179 SER A CA 1
ATOM 1340 C C . SER A 1 179 ? 0.518 9.538 10.390 1.00 87.06 179 SER A C 1
ATOM 1342 O O . SER A 1 179 ? 0.834 10.389 9.563 1.00 87.06 179 SER A O 1
ATOM 1344 N N . ALA A 1 180 ? 0.137 8.311 10.034 1.00 89.38 180 ALA A N 1
ATOM 1345 C CA . ALA A 1 180 ? 0.035 7.846 8.655 1.00 89.38 180 ALA A CA 1
ATOM 1346 C C . ALA A 1 180 ? -1.189 8.413 7.914 1.00 89.38 180 ALA A C 1
ATOM 1348 O O . ALA A 1 180 ? -1.122 8.702 6.716 1.00 89.38 180 ALA A O 1
ATOM 1349 N N . ALA A 1 181 ? -2.301 8.608 8.622 1.00 87.12 181 ALA A N 1
ATOM 1350 C CA . ALA A 1 181 ? -3.528 9.158 8.062 1.00 87.12 181 ALA A CA 1
ATOM 1351 C C . ALA A 1 181 ? -3.316 10.602 7.558 1.00 87.12 181 ALA A C 1
ATOM 1353 O O . ALA A 1 181 ? -3.744 10.947 6.458 1.00 87.12 181 ALA A O 1
ATOM 1354 N N . LEU A 1 182 ? -2.502 11.392 8.272 1.00 79.81 182 LEU A N 1
ATOM 1355 C CA . LEU A 1 182 ? -2.088 12.739 7.849 1.00 79.81 182 LEU A CA 1
ATOM 1356 C C . LEU A 1 182 ? -1.381 12.785 6.490 1.00 79.81 182 LEU A C 1
ATOM 1358 O O . LEU A 1 182 ? -1.516 13.769 5.768 1.00 79.81 182 LEU A O 1
ATOM 1362 N N . GLY A 1 183 ? -0.616 11.747 6.148 1.00 78.00 183 GLY A N 1
ATOM 1363 C CA . GLY A 1 183 ? 0.127 11.682 4.886 1.00 78.00 183 GLY A CA 1
ATOM 1364 C C . GLY A 1 183 ? -0.662 11.083 3.721 1.00 78.00 183 GLY A C 1
ATOM 1365 O O . GLY A 1 183 ? -0.321 11.334 2.570 1.00 78.00 183 GLY A O 1
ATOM 1366 N N . SER A 1 184 ? -1.702 10.298 4.010 1.00 83.44 184 SER A N 1
ATOM 1367 C CA . SER A 1 184 ? -2.478 9.555 3.006 1.00 83.44 184 SER A CA 1
ATOM 1368 C C . SER A 1 184 ? -3.795 10.227 2.619 1.00 83.44 184 SER A C 1
ATOM 1370 O O . SER A 1 184 ? -4.385 9.858 1.609 1.00 83.44 184 SER A O 1
ATOM 1372 N N . GLY A 1 185 ? -4.256 11.211 3.400 1.00 84.75 185 GLY A N 1
ATOM 1373 C CA . GLY A 1 185 ? -5.552 11.867 3.203 1.00 84.75 185 GLY A CA 1
ATOM 1374 C C . GLY A 1 185 ? -6.730 11.117 3.829 1.00 84.75 185 GLY A C 1
ATOM 1375 O O . GLY A 1 185 ? -7.861 11.584 3.729 1.00 84.75 185 GLY A O 1
ATOM 1376 N N . ALA A 1 186 ? -6.473 9.991 4.498 1.00 90.50 186 ALA A N 1
ATOM 1377 C CA . ALA A 1 186 ? -7.467 9.288 5.295 1.00 90.50 186 ALA A CA 1
ATOM 1378 C C . ALA A 1 186 ? -7.868 10.131 6.513 1.00 90.50 186 ALA A C 1
ATOM 1380 O O . ALA A 1 186 ? -7.010 10.704 7.182 1.00 90.50 186 ALA A O 1
ATOM 1381 N N . THR A 1 187 ? -9.159 10.174 6.836 1.00 89.81 187 THR A N 1
ATOM 1382 C CA . THR A 1 187 ? -9.690 10.892 8.009 1.00 89.81 187 THR A CA 1
ATOM 1383 C C . THR A 1 187 ? -10.207 9.952 9.092 1.00 89.81 187 THR A C 1
ATOM 1385 O O . THR A 1 187 ? -10.455 10.371 10.223 1.00 89.81 187 THR A O 1
ATOM 1388 N N . THR A 1 188 ? -10.313 8.659 8.796 1.00 89.75 188 THR A N 1
ATOM 1389 C CA . THR A 1 188 ? -10.824 7.655 9.724 1.00 89.75 188 THR A CA 1
ATOM 1390 C C . THR A 1 188 ? -9.711 6.711 10.183 1.00 89.75 188 THR A C 1
ATOM 1392 O O . THR A 1 188 ? -8.971 6.147 9.382 1.00 89.75 188 THR A O 1
ATOM 1395 N N . VAL A 1 189 ? -9.620 6.466 11.491 1.00 91.56 189 VAL A N 1
ATOM 1396 C CA . VAL A 1 189 ? -8.796 5.388 12.062 1.00 91.56 189 VAL A CA 1
ATOM 1397 C C . VAL A 1 189 ? -9.719 4.319 12.632 1.00 91.56 189 VAL A C 1
ATOM 1399 O O . VAL A 1 189 ? -10.485 4.586 13.558 1.00 91.56 189 VAL A O 1
ATOM 1402 N N . ARG A 1 190 ? -9.660 3.104 12.083 1.00 92.19 190 ARG A N 1
ATOM 1403 C CA . ARG A 1 190 ? -10.456 1.947 12.510 1.00 92.19 190 ARG A CA 1
ATOM 1404 C C . ARG A 1 190 ? -9.636 1.051 13.426 1.00 92.19 190 ARG A C 1
ATOM 1406 O O . ARG A 1 190 ? -8.600 0.535 13.025 1.00 92.19 190 ARG A O 1
ATOM 1413 N N . VAL A 1 191 ? -10.114 0.833 14.644 1.00 91.38 191 VAL A N 1
ATOM 1414 C CA . VAL A 1 191 ? -9.418 0.080 15.690 1.00 91.38 191 VAL A CA 1
ATOM 1415 C C . VAL A 1 191 ? -10.174 -1.207 15.994 1.00 91.38 191 VAL A C 1
ATOM 1417 O O . VAL A 1 191 ? -11.308 -1.185 16.489 1.00 91.38 191 VAL A O 1
ATOM 1420 N N . ALA A 1 192 ? -9.531 -2.339 15.721 1.00 91.25 192 ALA A N 1
ATOM 1421 C CA . ALA A 1 192 ? -10.058 -3.653 16.048 1.00 91.25 192 ALA A CA 1
ATOM 1422 C C . ALA A 1 192 ? -9.794 -4.030 17.506 1.00 91.25 192 ALA A C 1
ATOM 1424 O O . ALA A 1 192 ? -8.770 -3.682 18.105 1.00 91.25 192 ALA A O 1
ATOM 1425 N N . LYS A 1 193 ? -10.732 -4.786 18.075 1.00 87.75 193 LYS A N 1
ATOM 1426 C CA . LYS A 1 193 ? -10.655 -5.319 19.433 1.00 87.75 193 LYS A CA 1
ATOM 1427 C C . LYS A 1 193 ? -9.480 -6.295 19.562 1.00 87.75 193 LYS A C 1
ATOM 1429 O O . LYS A 1 193 ? -9.348 -7.226 18.771 1.00 87.75 193 LYS A O 1
ATOM 1434 N N . ARG A 1 194 ? -8.655 -6.111 20.596 1.00 88.50 194 ARG A N 1
ATOM 1435 C CA . ARG A 1 194 ? -7.562 -7.037 20.932 1.00 88.50 194 ARG A CA 1
ATOM 1436 C C . ARG A 1 194 ? -8.098 -8.310 21.606 1.00 88.50 194 ARG A C 1
ATOM 1438 O O . ARG A 1 194 ? -9.176 -8.274 22.211 1.00 88.50 194 ARG A O 1
ATOM 1445 N N . PRO A 1 195 ? -7.346 -9.427 21.563 1.00 88.31 195 PRO A N 1
ATOM 1446 C CA . PRO A 1 195 ? -7.695 -10.637 22.302 1.00 88.31 195 PRO A CA 1
ATOM 1447 C C . PRO A 1 195 ? -7.950 -10.352 23.790 1.00 88.31 195 PRO A C 1
ATOM 1449 O O . PRO A 1 195 ? -7.262 -9.527 24.392 1.00 88.31 195 PRO A O 1
ATOM 1452 N N . ASN A 1 196 ? -8.931 -11.041 24.380 1.00 84.06 196 ASN A N 1
ATOM 1453 C CA . ASN A 1 196 ? -9.289 -10.939 25.804 1.00 84.06 196 ASN A CA 1
ATOM 1454 C C . ASN A 1 196 ? -9.599 -9.514 26.301 1.00 84.06 196 ASN A C 1
ATOM 1456 O O . ASN A 1 196 ? -9.344 -9.207 27.462 1.00 84.06 196 ASN A O 1
ATOM 1460 N N . ASP A 1 197 ? -10.109 -8.635 25.433 1.00 77.75 197 ASP A N 1
ATOM 1461 C CA . ASP A 1 197 ? -10.444 -7.252 25.799 1.00 77.75 197 ASP A CA 1
ATOM 1462 C C . ASP A 1 197 ? -9.242 -6.426 26.307 1.00 77.75 197 ASP A C 1
ATOM 1464 O O . ASP A 1 197 ? -9.407 -5.448 27.042 1.00 77.75 197 ASP A O 1
ATOM 1468 N N . MET A 1 198 ? -8.018 -6.766 25.887 1.00 81.38 198 MET A N 1
ATOM 1469 C CA . MET A 1 198 ? -6.842 -5.967 26.236 1.00 81.38 198 MET A CA 1
ATOM 1470 C C . MET A 1 198 ? -6.934 -4.536 25.661 1.00 81.38 198 MET A C 1
ATOM 1472 O O . MET A 1 198 ? -7.324 -4.359 24.503 1.00 81.38 198 MET A O 1
ATOM 1476 N N . PRO A 1 199 ? -6.551 -3.495 26.425 1.00 80.88 199 PRO A N 1
ATOM 1477 C CA . PRO A 1 199 ? -6.570 -2.112 25.951 1.00 80.88 199 PRO A CA 1
ATOM 1478 C C . PRO A 1 199 ? -5.401 -1.801 25.022 1.00 80.88 199 PRO A C 1
ATOM 1480 O O . PRO A 1 199 ? -4.332 -2.391 25.151 1.00 80.88 199 PRO A O 1
ATOM 1483 N N . TYR A 1 200 ? -5.565 -0.828 24.129 1.00 83.44 200 TYR A N 1
ATOM 1484 C CA . TYR A 1 200 ? -4.415 -0.140 23.542 1.00 83.44 200 TYR A CA 1
ATOM 1485 C C . TYR A 1 200 ? -3.915 0.867 24.577 1.00 83.44 200 TYR A C 1
ATOM 1487 O O . TYR A 1 200 ? -4.579 1.862 24.868 1.00 83.44 200 TYR A O 1
ATOM 1495 N N . ASP A 1 201 ? -2.782 0.549 25.196 1.00 82.38 201 ASP A N 1
ATOM 1496 C CA . ASP A 1 201 ? -2.137 1.407 26.183 1.00 82.38 201 ASP A CA 1
ATOM 1497 C C . ASP A 1 201 ? -1.064 2.246 25.483 1.00 82.38 201 ASP A C 1
ATOM 1499 O O . ASP A 1 201 ? 0.074 1.809 25.307 1.00 82.38 201 ASP A O 1
ATOM 1503 N N . GLU A 1 202 ? -1.435 3.435 25.022 1.00 80.56 202 GLU A N 1
ATOM 1504 C CA . GLU A 1 202 ? -0.543 4.418 24.405 1.00 80.56 202 GLU A CA 1
ATOM 1505 C C . GLU A 1 202 ? -1.137 5.830 24.539 1.00 80.56 202 GLU A C 1
ATOM 1507 O O . GLU A 1 202 ? -2.360 5.970 24.608 1.00 80.56 202 GLU A O 1
ATOM 1512 N N . PRO A 1 203 ? -0.313 6.890 24.589 1.00 74.25 203 PRO A N 1
ATOM 1513 C CA . PRO A 1 203 ? -0.818 8.253 24.515 1.00 74.25 203 PRO A C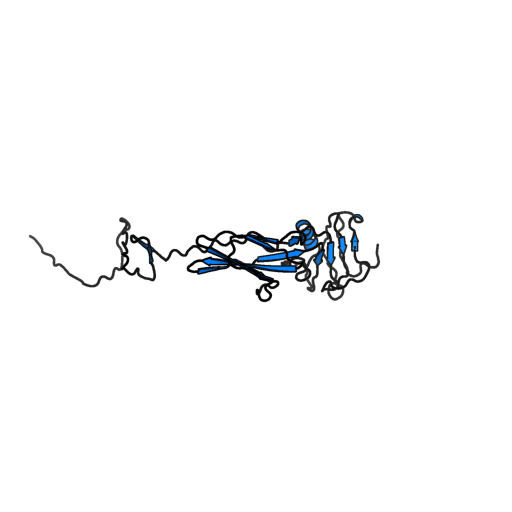A 1
ATOM 1514 C C . PRO A 1 203 ? -1.301 8.548 23.094 1.00 74.25 203 PRO A C 1
ATOM 1516 O O . PRO A 1 203 ? -0.550 8.390 22.138 1.00 74.25 203 PRO A O 1
ATOM 1519 N N . ILE A 1 204 ? -2.536 9.021 22.959 1.00 76.81 204 ILE A N 1
ATOM 1520 C CA . ILE A 1 204 ? -3.131 9.338 21.661 1.00 76.81 204 ILE A CA 1
ATOM 1521 C C . ILE A 1 204 ? -3.243 10.852 21.531 1.00 76.81 204 ILE A C 1
ATOM 1523 O O . ILE A 1 204 ? -3.919 11.502 22.326 1.00 76.81 204 ILE A O 1
ATOM 1527 N N . TYR A 1 205 ? -2.615 11.397 20.493 1.00 74.69 205 TYR A N 1
ATOM 1528 C CA . TYR A 1 205 ? -2.765 12.791 20.094 1.00 74.69 205 TYR A CA 1
ATOM 1529 C C . TYR A 1 205 ? -3.510 12.819 18.777 1.00 74.69 205 TYR A C 1
ATOM 1531 O O . TYR A 1 205 ? -2.976 12.368 17.766 1.00 74.69 205 TYR A O 1
ATOM 1539 N N . VAL A 1 206 ? -4.735 13.332 18.782 1.00 68.00 206 VAL A N 1
ATOM 1540 C CA . VAL A 1 206 ? -5.521 13.403 17.556 1.00 68.00 206 VAL A CA 1
ATOM 1541 C C . VAL A 1 206 ? -5.706 14.843 17.126 1.00 68.00 206 VAL A C 1
ATOM 1543 O O . VAL A 1 206 ? -5.948 15.729 17.945 1.00 68.00 206 VAL A O 1
ATOM 1546 N N . GLN A 1 207 ? -5.566 15.071 15.827 1.00 70.50 207 GLN A N 1
ATOM 1547 C CA . GLN A 1 207 ? -5.804 16.374 15.231 1.00 70.50 207 GLN A CA 1
ATOM 1548 C C . GLN A 1 207 ? -7.297 16.546 14.902 1.00 70.50 207 GLN A C 1
ATOM 1550 O O . GLN A 1 207 ? -8.002 15.553 14.693 1.00 70.50 207 GLN A O 1
ATOM 1555 N N . PRO A 1 208 ? -7.812 17.787 14.848 1.00 72.44 208 PRO A N 1
ATOM 1556 C CA . PRO A 1 208 ? -9.170 18.041 14.385 1.00 72.44 208 PRO A CA 1
ATOM 1557 C C . PRO A 1 208 ? -9.355 17.514 12.958 1.00 72.44 208 PRO A C 1
ATOM 1559 O O . PRO A 1 208 ? -8.434 17.584 12.148 1.00 72.44 208 PRO A O 1
ATOM 1562 N N . GLY A 1 209 ? -10.548 17.006 12.651 1.00 74.62 209 GLY A N 1
ATOM 1563 C CA . GLY A 1 209 ? -10.857 16.436 11.334 1.00 74.62 209 GLY A CA 1
ATOM 1564 C C . GLY A 1 209 ? -10.631 14.928 11.215 1.00 74.62 209 GLY A C 1
ATOM 1565 O O . GLY A 1 209 ? -10.893 14.378 10.154 1.00 74.62 209 GLY A O 1
ATOM 1566 N N . PHE A 1 210 ? -10.219 14.256 12.294 1.00 78.31 210 PHE A N 1
ATOM 1567 C CA . PHE A 1 210 ? -10.132 12.798 12.341 1.00 78.31 210 PHE A CA 1
ATOM 1568 C C . PHE A 1 210 ? -11.284 12.171 13.125 1.00 78.31 210 PHE A C 1
ATOM 1570 O O . PHE A 1 210 ? -11.741 12.702 14.143 1.00 78.31 210 PHE A O 1
ATOM 1577 N N . THR A 1 211 ? -11.703 10.993 12.677 1.00 84.44 211 THR A N 1
ATOM 1578 C CA . THR A 1 211 ? -12.633 10.119 13.390 1.00 84.44 211 THR A CA 1
ATOM 1579 C C . THR A 1 211 ? -11.887 8.887 13.872 1.00 84.44 211 THR A C 1
ATOM 1581 O O . THR A 1 211 ? -11.383 8.098 13.072 1.00 84.44 211 THR A O 1
ATOM 1584 N N . LEU A 1 212 ? -11.847 8.686 15.188 1.00 85.88 212 LEU A N 1
ATOM 1585 C CA . LEU A 1 212 ? -11.364 7.435 15.762 1.00 85.88 212 LEU A CA 1
ATOM 1586 C C . LEU A 1 212 ? -12.554 6.502 15.960 1.00 85.88 212 LEU A C 1
ATOM 1588 O O . LEU A 1 212 ? -13.479 6.819 16.710 1.00 85.88 212 LEU A O 1
ATOM 1592 N N . SER A 1 213 ? -12.533 5.354 15.290 1.00 85.19 213 SER A N 1
ATOM 1593 C CA . SER A 1 213 ? -13.617 4.383 15.319 1.00 85.19 213 SER A CA 1
ATOM 1594 C C . SER A 1 213 ? -13.144 3.030 15.850 1.00 85.19 213 SER A C 1
ATOM 1596 O O . SER A 1 213 ? -12.294 2.390 15.249 1.00 85.19 213 SER A O 1
ATOM 1598 N N . GLY A 1 214 ? -13.675 2.591 16.990 1.00 85.94 214 GLY A N 1
ATOM 1599 C CA . GLY A 1 214 ? -13.334 1.326 17.646 1.00 85.94 214 GLY A CA 1
ATOM 1600 C C . GLY A 1 214 ? -14.355 0.209 17.420 1.00 85.94 214 GLY A C 1
ATOM 1601 O O . GLY A 1 214 ? -15.304 0.349 16.653 1.00 85.94 214 GLY A O 1
ATOM 1602 N N . GLY A 1 215 ? -14.175 -0.908 18.129 1.00 81.25 215 GLY A N 1
ATOM 1603 C CA . GLY A 1 215 ? -15.155 -2.000 18.194 1.00 81.25 215 GLY A CA 1
ATOM 1604 C C . GLY A 1 215 ? -15.216 -2.896 16.956 1.00 81.25 215 GLY A C 1
ATOM 1605 O O . GLY A 1 215 ? -16.175 -3.655 16.822 1.00 81.25 215 GLY A O 1
ATOM 1606 N N . TYR A 1 216 ? -14.223 -2.817 16.066 1.00 89.25 216 TYR A N 1
ATOM 1607 C CA . TYR A 1 216 ? -14.122 -3.715 14.916 1.00 89.25 216 TYR A CA 1
ATOM 1608 C C . TYR A 1 216 ? -13.662 -5.117 15.335 1.00 89.25 216 TYR A C 1
ATOM 1610 O O . TYR A 1 216 ? -12.885 -5.277 16.284 1.00 89.25 216 TYR A O 1
ATOM 1618 N N . THR A 1 217 ? -14.105 -6.138 14.605 1.00 90.50 217 THR A N 1
ATOM 1619 C CA . THR A 1 217 ? -13.462 -7.459 14.618 1.00 90.50 217 THR A CA 1
ATOM 1620 C C . THR A 1 217 ? -12.062 -7.386 14.004 1.00 90.50 217 THR A C 1
ATOM 1622 O O . THR A 1 217 ? -11.733 -6.430 13.307 1.00 90.50 217 THR A O 1
ATOM 1625 N N . SER A 1 218 ? -11.206 -8.374 14.281 1.00 90.50 218 SER A N 1
ATOM 1626 C CA . SER A 1 218 ? -9.806 -8.388 13.815 1.00 90.50 218 SER A CA 1
ATOM 1627 C C . SER A 1 218 ? -9.647 -8.452 12.294 1.00 90.50 218 SER A C 1
ATOM 1629 O O . SER A 1 218 ? -8.597 -8.097 11.776 1.00 90.50 218 SER A O 1
ATOM 1631 N N . ASP A 1 219 ? -10.678 -8.909 11.587 1.00 91.75 219 ASP A N 1
ATOM 1632 C CA . ASP A 1 219 ? -10.787 -8.904 10.124 1.00 91.75 219 ASP A CA 1
ATOM 1633 C C . ASP A 1 219 ? -11.442 -7.622 9.575 1.00 91.75 219 ASP A C 1
ATOM 1635 O O . ASP A 1 219 ? -11.594 -7.474 8.367 1.00 91.75 219 ASP A O 1
ATOM 1639 N N . PHE A 1 220 ? -11.860 -6.710 10.459 1.00 91.75 220 PHE A N 1
ATOM 1640 C CA . PHE A 1 220 ? -12.583 -5.476 10.152 1.00 91.75 220 PHE A CA 1
ATOM 1641 C C . PHE A 1 220 ? -13.901 -5.663 9.380 1.00 91.75 220 PHE A C 1
ATOM 1643 O O . PHE A 1 220 ? -14.467 -4.686 8.890 1.00 91.75 220 PHE A O 1
ATOM 1650 N N . ALA A 1 221 ? -14.431 -6.889 9.313 1.00 89.81 221 ALA A N 1
ATOM 1651 C CA . ALA A 1 221 ? -15.664 -7.199 8.591 1.00 89.81 221 ALA A CA 1
ATOM 1652 C C . ALA A 1 221 ? -16.925 -6.766 9.352 1.00 89.81 221 ALA A C 1
ATOM 1654 O O . ALA A 1 221 ? -17.977 -6.545 8.751 1.00 89.81 221 ALA A O 1
ATOM 1655 N N . SER A 1 222 ? -16.838 -6.647 10.678 1.00 86.69 222 SER A N 1
ATOM 1656 C CA . SER A 1 222 ? -17.964 -6.262 11.523 1.00 86.69 222 SER A CA 1
ATOM 1657 C C . SER A 1 222 ? -17.545 -5.315 12.640 1.00 86.69 222 SER A C 1
ATOM 1659 O O . SER A 1 222 ? -16.374 -5.235 13.014 1.00 86.69 222 SER A O 1
ATOM 1661 N N . GLN A 1 223 ? -18.523 -4.581 13.165 1.00 84.44 223 GLN A N 1
ATOM 1662 C CA . GLN A 1 223 ? -18.334 -3.587 14.211 1.00 84.44 223 GLN A CA 1
ATOM 1663 C C . GLN A 1 223 ? -19.470 -3.689 15.235 1.00 84.44 223 GLN A C 1
ATOM 1665 O O . GLN A 1 223 ? -20.631 -3.844 14.859 1.00 84.44 223 GLN A O 1
ATOM 1670 N N . SER A 1 224 ? -19.152 -3.593 16.528 1.00 73.00 224 SER A N 1
ATOM 1671 C CA . SER A 1 224 ? -20.137 -3.676 17.618 1.00 73.00 224 SER A CA 1
ATOM 1672 C C . SER A 1 224 ? -19.984 -2.546 18.642 1.00 73.00 224 SER A C 1
ATOM 1674 O O . SER A 1 224 ? -18.863 -2.278 19.073 1.00 73.00 224 SER A O 1
ATOM 1676 N N . GLY A 1 225 ? -21.100 -1.955 19.097 1.00 62.47 225 GLY A N 1
ATOM 1677 C CA . GLY A 1 225 ? -21.156 -0.945 20.175 1.00 62.47 225 GLY A CA 1
ATOM 1678 C C . GLY A 1 225 ? -21.348 0.508 19.699 1.00 62.47 225 GLY A C 1
ATOM 1679 O O . GLY A 1 225 ? -21.582 0.746 18.518 1.00 62.47 225 GLY A O 1
ATOM 1680 N N . ARG A 1 226 ? -21.248 1.498 20.610 1.00 53.22 226 ARG A N 1
ATOM 1681 C CA . ARG A 1 226 ? -20.976 2.902 20.227 1.00 53.22 226 ARG A CA 1
ATOM 1682 C C . ARG A 1 226 ? -19.492 3.002 19.911 1.00 53.22 226 ARG A C 1
ATOM 1684 O O . ARG A 1 226 ? -18.656 2.747 20.770 1.00 53.22 226 ARG A O 1
ATOM 1691 N N . THR A 1 227 ? -19.180 3.303 18.663 1.00 56.75 227 THR A N 1
ATOM 1692 C CA . THR A 1 227 ? -17.920 2.858 18.070 1.00 56.75 227 THR A CA 1
ATOM 1693 C C . THR A 1 227 ? -17.154 3.956 17.361 1.00 56.75 227 THR A C 1
ATOM 1695 O O . THR A 1 227 ? -16.200 3.660 16.652 1.00 56.75 227 THR A O 1
ATOM 1698 N N . SER A 1 228 ? -17.538 5.218 17.515 1.00 57.03 228 SER A N 1
ATOM 1699 C CA . SER A 1 228 ? -16.827 6.336 16.903 1.00 57.03 228 SER A CA 1
ATOM 1700 C C . SER A 1 228 ? -16.854 7.552 17.803 1.00 57.03 228 SER A C 1
ATOM 1702 O O . SER A 1 228 ? -17.902 7.910 18.341 1.00 57.03 228 SER A O 1
ATOM 1704 N N . VAL A 1 229 ? -15.705 8.199 17.915 1.00 58.00 229 VAL A N 1
ATOM 1705 C CA . VAL A 1 229 ? -15.552 9.486 18.575 1.00 58.00 229 VAL A CA 1
ATOM 1706 C C . VAL A 1 229 ? -15.150 10.487 17.501 1.00 58.00 229 VAL A C 1
ATOM 1708 O O . VAL A 1 229 ? -14.071 10.371 16.914 1.00 58.00 229 VAL A O 1
ATOM 1711 N N . ALA A 1 230 ? -16.046 11.433 17.210 1.00 53.72 230 ALA A N 1
ATOM 1712 C CA . ALA A 1 230 ? -15.731 12.585 16.378 1.00 53.72 230 ALA A CA 1
ATOM 1713 C C . ALA A 1 230 ? -14.966 13.587 17.246 1.00 53.72 230 ALA A C 1
ATOM 1715 O O . ALA A 1 230 ? -15.457 14.056 18.269 1.00 53.72 230 ALA A O 1
ATOM 1716 N N . LEU A 1 231 ? -13.725 13.882 16.877 1.00 54.38 231 LEU A N 1
ATOM 1717 C CA . LEU A 1 231 ? -12.800 14.555 17.793 1.00 54.38 231 LEU A CA 1
ATOM 1718 C C . LEU A 1 231 ? -12.885 16.081 17.746 1.00 54.38 231 LEU A C 1
ATOM 1720 O O . LEU A 1 231 ? -12.188 16.754 18.497 1.00 54.38 231 LEU A O 1
ATOM 1724 N N . ALA A 1 232 ? -13.805 16.622 16.943 1.00 47.72 232 ALA A N 1
ATOM 1725 C CA . ALA A 1 232 ? -14.268 17.999 17.098 1.00 47.72 232 ALA A CA 1
ATOM 1726 C C . ALA A 1 232 ? -14.850 18.270 18.506 1.00 47.72 232 ALA A C 1
ATOM 1728 O O . ALA A 1 232 ? -14.907 19.427 18.916 1.00 47.72 232 ALA A O 1
ATOM 1729 N N . ASP A 1 233 ? -15.201 17.216 19.257 1.00 43.69 233 ASP A N 1
ATOM 1730 C CA . ASP A 1 233 ? -15.791 17.289 20.596 1.00 43.69 233 ASP A CA 1
ATOM 1731 C C . ASP A 1 233 ? -14.786 17.063 21.755 1.00 43.69 233 ASP A C 1
ATOM 1733 O O . ASP A 1 233 ? -15.195 17.043 22.917 1.00 43.69 233 ASP A O 1
ATOM 1737 N N . ILE A 1 234 ? -13.475 16.889 21.495 1.00 45.09 234 ILE A N 1
ATOM 1738 C CA . ILE A 1 234 ? -12.472 16.543 22.532 1.00 45.09 234 ILE A CA 1
ATOM 1739 C C . ILE A 1 234 ? -11.268 17.500 22.525 1.00 45.09 234 ILE A C 1
ATOM 1741 O O . ILE A 1 234 ? -10.681 17.800 21.490 1.00 45.09 234 ILE A O 1
ATOM 1745 N N . ALA A 1 235 ? -10.874 17.976 23.714 1.00 43.03 235 ALA A N 1
ATOM 1746 C CA . ALA A 1 235 ? -9.749 18.892 23.899 1.00 43.03 235 ALA A CA 1
ATOM 1747 C C . ALA A 1 235 ? -8.387 18.248 23.551 1.00 43.03 235 ALA A C 1
ATOM 1749 O O . ALA A 1 235 ? -8.052 17.161 24.021 1.00 43.03 235 ALA A O 1
ATOM 1750 N N . LEU A 1 236 ? -7.585 18.991 22.781 1.00 45.91 236 LEU A N 1
ATOM 1751 C CA . LEU A 1 236 ? -6.322 18.650 22.096 1.00 45.91 236 LEU A CA 1
ATOM 1752 C C . LEU A 1 236 ? -5.143 18.094 22.939 1.00 45.91 236 LEU A C 1
ATOM 1754 O O . LEU A 1 236 ? -4.040 17.973 22.408 1.00 45.91 236 LEU A O 1
ATOM 1758 N N . SER A 1 237 ? -5.301 17.776 24.228 1.00 42.28 237 SER A N 1
ATOM 1759 C CA . SER A 1 237 ? -4.156 17.450 25.104 1.00 42.28 237 SER A CA 1
ATOM 1760 C C . SER A 1 237 ? -4.352 16.321 26.124 1.00 42.28 237 SER A C 1
ATOM 1762 O O . SER A 1 237 ? -3.483 16.129 26.977 1.00 42.28 237 SER A O 1
ATOM 1764 N N . ALA A 1 238 ? -5.433 15.539 26.060 1.00 40.41 238 ALA A N 1
ATOM 1765 C CA . ALA A 1 238 ? -5.640 14.440 27.006 1.00 40.41 238 ALA A CA 1
ATOM 1766 C C . ALA A 1 238 ? -4.996 13.124 26.527 1.00 40.41 238 ALA A C 1
ATOM 1768 O O . ALA A 1 238 ? -5.335 12.610 25.465 1.00 40.41 238 ALA A O 1
ATOM 1769 N N . ALA A 1 239 ? -4.108 12.540 27.341 1.00 43.06 239 ALA A N 1
ATOM 1770 C CA . ALA A 1 239 ? -3.670 11.157 27.162 1.00 43.06 239 ALA A CA 1
ATOM 1771 C C . ALA A 1 239 ? -4.855 10.212 27.428 1.00 43.06 239 ALA A C 1
ATOM 1773 O O . ALA A 1 239 ? -5.457 10.258 28.502 1.00 43.06 239 ALA A O 1
ATOM 1774 N N . PHE A 1 240 ? -5.196 9.365 26.458 1.00 51.38 240 PHE A N 1
ATOM 1775 C CA . PHE A 1 240 ? -6.389 8.523 26.500 1.00 51.38 240 PHE A CA 1
ATOM 1776 C C . PHE A 1 240 ? -6.013 7.043 26.369 1.00 51.38 240 PHE A C 1
ATOM 1778 O O . PHE A 1 240 ? -5.393 6.653 25.387 1.00 51.38 240 PHE A O 1
ATOM 1785 N N . ILE A 1 241 ? -6.394 6.212 27.345 1.00 53.38 241 ILE A N 1
ATOM 1786 C CA . ILE A 1 241 ? -6.161 4.756 27.305 1.00 53.38 241 ILE A CA 1
ATOM 1787 C C . ILE A 1 241 ? -7.338 4.091 26.602 1.00 53.38 241 ILE A C 1
ATOM 1789 O O . ILE A 1 241 ? -8.373 3.897 27.236 1.00 53.38 241 ILE A O 1
ATOM 1793 N N . VAL A 1 242 ? -7.210 3.683 25.336 1.00 55.44 242 VAL A N 1
ATOM 1794 C CA . VAL A 1 242 ? -8.348 3.089 24.615 1.00 55.44 242 VAL A CA 1
ATOM 1795 C C . VAL A 1 242 ? -8.624 1.664 25.116 1.00 55.44 242 VAL A C 1
ATOM 1797 O O . VAL A 1 242 ? -7.992 0.699 24.689 1.00 55.44 242 VAL A O 1
ATOM 1800 N N . ARG A 1 243 ? -9.593 1.512 26.023 1.00 52.72 243 ARG A N 1
ATOM 1801 C CA . ARG A 1 243 ? -10.126 0.212 26.462 1.00 52.72 243 ARG A CA 1
ATOM 1802 C C . ARG A 1 243 ? -11.177 -0.326 25.483 1.00 52.72 243 ARG A C 1
ATOM 1804 O O . ARG A 1 243 ? -11.944 0.452 24.947 1.00 52.72 243 ARG A O 1
ATOM 1811 N N . PRO A 1 244 ? -11.333 -1.638 25.282 1.00 45.38 244 PRO A N 1
ATOM 1812 C CA . PRO A 1 244 ? -12.412 -2.157 24.434 1.00 45.38 244 PRO A CA 1
ATOM 1813 C C . PRO A 1 244 ? -13.828 -1.875 24.976 1.00 45.38 244 PRO A C 1
ATOM 1815 O O . PRO A 1 244 ? -14.797 -1.966 24.231 1.00 45.38 244 PRO A O 1
ATOM 1818 N N . SER A 1 245 ? -13.958 -1.486 26.250 1.00 45.47 245 SER A N 1
ATOM 1819 C CA . SER A 1 245 ? -15.223 -1.243 26.954 1.00 45.47 245 SER A CA 1
ATOM 1820 C C . SER A 1 245 ? -15.713 0.222 26.955 1.00 45.47 245 SER A C 1
ATOM 1822 O O . SER A 1 245 ? -16.348 0.629 27.926 1.00 45.47 245 SER A O 1
ATOM 1824 N N . TRP A 1 246 ? -15.452 1.039 25.925 1.00 49.50 246 TRP A N 1
ATOM 1825 C CA . TRP A 1 246 ? -15.946 2.438 25.819 1.00 49.50 246 TRP A CA 1
ATOM 1826 C C . TRP A 1 246 ? -17.475 2.573 25.614 1.00 49.50 246 TRP A C 1
ATOM 1828 O O . TRP A 1 246 ? -17.938 3.406 24.839 1.00 49.50 246 TRP A O 1
ATOM 1838 N N . VAL A 1 247 ? -18.278 1.757 26.307 1.00 38.22 247 VAL A N 1
ATOM 1839 C CA . VAL A 1 247 ? -19.749 1.788 26.266 1.00 38.22 247 VAL A CA 1
ATOM 1840 C C . VAL A 1 247 ? -20.376 2.592 27.410 1.00 38.22 247 VAL A C 1
ATOM 1842 O O . VAL A 1 247 ? -21.532 2.963 27.261 1.00 38.22 247 VAL A O 1
ATOM 1845 N N . GLU A 1 248 ? -19.682 2.962 28.494 1.00 30.86 248 GLU A N 1
ATOM 1846 C CA . GLU A 1 248 ? -20.413 3.531 29.652 1.00 30.86 248 GLU A CA 1
ATOM 1847 C C . GLU A 1 248 ? -20.087 4.952 30.118 1.00 30.86 248 GLU A C 1
ATOM 1849 O O . GLU A 1 248 ? -20.845 5.465 30.932 1.00 30.86 248 GLU A O 1
ATOM 1854 N N . HIS A 1 249 ? -19.094 5.662 29.576 1.00 29.69 249 HIS A N 1
ATOM 1855 C CA . HIS A 1 249 ? -18.917 7.078 29.936 1.00 29.69 249 HIS A CA 1
ATOM 1856 C C . HIS A 1 249 ? -18.594 7.961 28.731 1.00 29.69 249 HIS A C 1
ATOM 1858 O O . HIS A 1 249 ? -17.435 8.143 28.361 1.00 29.69 249 HIS A O 1
ATOM 1864 N N . PHE A 1 250 ? -19.672 8.501 28.155 1.00 37.09 250 PHE A N 1
ATOM 1865 C CA . PHE A 1 250 ? -19.786 9.931 27.877 1.00 37.09 250 PHE A CA 1
ATOM 1866 C C . PHE A 1 250 ? -20.683 10.538 28.954 1.00 37.09 250 PHE A C 1
ATOM 1868 O O . PHE A 1 250 ? -21.764 9.947 29.183 1.00 37.09 250 PHE A O 1
#